Protein AF-A0A1V4QC39-F1 (afdb_monomer_lite)

Structure (mmCIF, N/CA/C/O backbone):
data_AF-A0A1V4QC39-F1
#
_entry.id   AF-A0A1V4QC39-F1
#
loop_
_atom_site.group_PDB
_atom_site.id
_atom_site.type_symbol
_atom_site.label_atom_id
_atom_site.label_alt_id
_atom_site.label_comp_id
_atom_site.label_asym_id
_atom_site.label_entity_id
_atom_site.label_seq_id
_atom_site.pdbx_PDB_ins_code
_atom_site.Cartn_x
_atom_site.Cartn_y
_atom_site.Cartn_z
_atom_site.occupancy
_atom_site.B_iso_or_equiv
_atom_site.auth_seq_id
_atom_site.auth_comp_id
_atom_site.auth_asym_id
_atom_site.auth_atom_id
_atom_site.pdbx_PDB_model_num
ATOM 1 N N . PRO A 1 1 ? -16.154 7.382 -2.660 1.00 91.81 1 PRO A N 1
ATOM 2 C CA . PRO A 1 1 ? -15.696 7.437 -1.243 1.00 91.81 1 PRO A CA 1
ATOM 3 C C . PRO A 1 1 ? -14.201 7.798 -1.194 1.00 91.81 1 PRO A C 1
ATOM 5 O O . PRO A 1 1 ? -13.552 7.636 -2.227 1.00 91.81 1 PRO A O 1
ATOM 8 N N . PRO A 1 2 ? -13.656 8.284 -0.061 1.00 94.06 2 PRO A N 1
ATOM 9 C CA . PRO A 1 2 ? -12.234 8.635 0.067 1.00 94.06 2 PRO A CA 1
ATOM 10 C C . PRO A 1 2 ? -11.293 7.509 -0.380 1.00 94.06 2 PRO A C 1
ATOM 12 O O . PRO A 1 2 ? -10.456 7.736 -1.245 1.00 94.06 2 PRO A O 1
ATOM 15 N N . ALA A 1 3 ? -11.548 6.280 0.080 1.00 96.94 3 ALA A N 1
ATOM 16 C CA . ALA A 1 3 ? -10.822 5.071 -0.314 1.00 96.94 3 ALA A CA 1
ATOM 17 C C . ALA A 1 3 ? -10.736 4.866 -1.840 1.00 96.94 3 ALA A C 1
ATOM 19 O O . ALA A 1 3 ? -9.672 4.592 -2.383 1.00 96.94 3 ALA A O 1
ATOM 20 N N . ALA A 1 4 ? -11.849 5.061 -2.558 1.00 97.81 4 ALA A N 1
ATOM 21 C CA . ALA A 1 4 ? -11.865 4.929 -4.016 1.00 97.81 4 ALA A CA 1
ATOM 22 C C . ALA A 1 4 ? -11.070 6.040 -4.715 1.00 97.81 4 ALA A C 1
ATOM 24 O O . ALA A 1 4 ? -10.387 5.773 -5.697 1.00 97.81 4 ALA A O 1
ATOM 25 N N . LYS A 1 5 ? -11.152 7.283 -4.219 1.00 97.75 5 LYS A N 1
ATOM 26 C CA . LYS A 1 5 ? -10.393 8.408 -4.786 1.00 97.75 5 LYS A CA 1
ATOM 27 C C . LYS A 1 5 ? -8.891 8.195 -4.610 1.00 97.75 5 LYS A C 1
ATOM 29 O O . LYS A 1 5 ? -8.158 8.376 -5.573 1.00 97.75 5 LYS A O 1
ATOM 34 N N . GLN A 1 6 ? -8.469 7.782 -3.415 1.00 97.50 6 GLN A N 1
ATOM 35 C CA . GLN A 1 6 ? -7.065 7.506 -3.122 1.00 97.50 6 GLN A CA 1
ATOM 36 C C . GLN A 1 6 ? -6.537 6.369 -4.001 1.00 97.50 6 GLN A C 1
ATOM 38 O O . GLN A 1 6 ? -5.558 6.560 -4.708 1.00 97.50 6 GLN A O 1
ATOM 43 N N . ALA A 1 7 ? -7.253 5.244 -4.069 1.00 98.31 7 ALA A N 1
ATOM 44 C CA . ALA A 1 7 ? -6.850 4.124 -4.914 1.00 98.31 7 ALA A CA 1
ATOM 45 C C . ALA A 1 7 ? -6.796 4.490 -6.414 1.00 98.31 7 ALA A C 1
ATOM 47 O O . ALA A 1 7 ? -5.916 4.024 -7.126 1.00 98.31 7 ALA A O 1
ATOM 48 N N . LEU A 1 8 ? -7.684 5.355 -6.920 1.00 98.56 8 LEU A N 1
ATOM 49 C CA . LEU A 1 8 ? -7.576 5.856 -8.300 1.00 98.56 8 LEU A CA 1
ATOM 50 C C . LEU A 1 8 ? -6.352 6.758 -8.508 1.00 98.56 8 LEU A C 1
ATOM 52 O O . LEU A 1 8 ? -5.741 6.695 -9.573 1.00 98.56 8 LEU A O 1
ATOM 56 N N . ALA A 1 9 ? -5.997 7.579 -7.517 1.00 98.31 9 ALA A N 1
ATOM 57 C CA . ALA A 1 9 ? -4.786 8.394 -7.567 1.00 98.31 9 ALA A CA 1
ATOM 58 C C . ALA A 1 9 ? -3.532 7.506 -7.590 1.00 98.31 9 ALA A C 1
ATOM 60 O O . ALA A 1 9 ? -2.725 7.627 -8.508 1.00 98.31 9 ALA A O 1
ATOM 61 N N . ASP A 1 10 ? -3.439 6.534 -6.675 1.00 97.94 10 ASP A N 1
ATOM 62 C CA . ASP A 1 10 ? -2.329 5.577 -6.630 1.00 97.94 10 ASP A CA 1
ATOM 63 C C . ASP A 1 10 ? -2.235 4.774 -7.948 1.00 97.94 10 ASP A C 1
ATOM 65 O O . ASP A 1 10 ? -1.148 4.548 -8.478 1.00 97.94 10 ASP A O 1
ATOM 69 N N . ALA A 1 11 ? -3.370 4.391 -8.548 1.00 98.56 11 ALA A N 1
ATOM 70 C CA . ALA A 1 11 ? -3.390 3.729 -9.853 1.00 98.56 11 ALA A CA 1
ATOM 71 C C . ALA A 1 11 ? -2.833 4.612 -10.983 1.00 98.56 11 ALA A C 1
ATOM 73 O O . ALA A 1 11 ? -2.088 4.123 -11.834 1.00 98.56 11 ALA A O 1
ATOM 74 N N . ALA A 1 12 ? -3.188 5.899 -11.006 1.00 98.69 12 ALA A N 1
ATOM 75 C CA . ALA A 1 12 ? -2.707 6.846 -12.010 1.00 98.69 12 ALA A CA 1
ATOM 76 C C . ALA A 1 12 ? -1.197 7.109 -11.874 1.00 98.69 12 ALA A C 1
ATOM 78 O O . ALA A 1 12 ? -0.490 7.181 -12.886 1.00 98.69 12 ALA A O 1
ATOM 79 N N . GLU A 1 13 ? -0.696 7.184 -10.638 1.00 97.88 13 GLU A N 1
ATOM 80 C CA . GLU A 1 13 ? 0.739 7.258 -10.348 1.00 97.88 13 GLU A CA 1
ATOM 81 C C . GLU A 1 13 ? 1.469 6.035 -10.915 1.00 97.88 13 GLU A C 1
ATOM 83 O O . GLU A 1 13 ? 2.419 6.185 -11.686 1.00 97.88 13 GLU A O 1
ATOM 88 N N . ARG A 1 14 ? 0.983 4.818 -10.623 1.00 97.94 14 ARG A N 1
ATOM 89 C CA . ARG A 1 14 ? 1.588 3.579 -11.143 1.00 97.94 14 ARG A CA 1
ATOM 90 C C . ARG A 1 14 ? 1.512 3.473 -12.661 1.00 97.94 14 ARG A C 1
ATOM 92 O O . ARG A 1 14 ? 2.473 3.029 -13.272 1.00 97.94 14 ARG A O 1
ATOM 99 N N . HIS A 1 15 ? 0.418 3.904 -13.287 1.00 98.38 15 HIS A N 1
ATOM 100 C CA . HIS A 1 15 ? 0.307 3.932 -14.747 1.00 98.38 15 HIS A CA 1
ATOM 101 C C . HIS A 1 15 ? 1.375 4.837 -15.378 1.00 98.38 15 HIS A C 1
ATOM 103 O O . HIS A 1 15 ? 2.057 4.433 -16.318 1.00 98.38 15 HIS A O 1
ATOM 109 N N . THR A 1 16 ? 1.542 6.045 -14.836 1.00 98.50 16 THR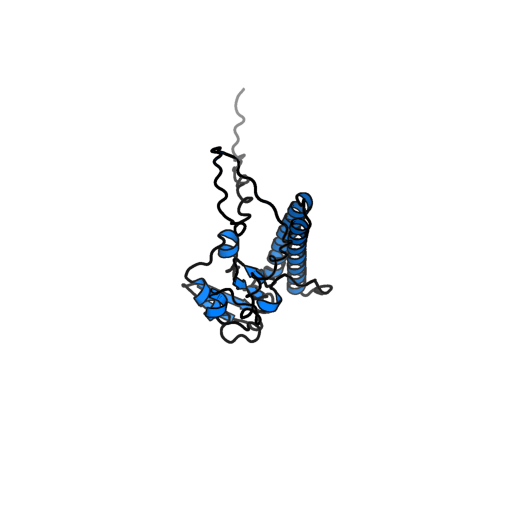 A N 1
ATOM 110 C CA . THR A 1 16 ? 2.530 7.014 -15.330 1.00 98.50 16 THR A CA 1
ATOM 111 C C . THR A 1 16 ? 3.953 6.495 -15.133 1.00 98.50 16 THR A C 1
ATOM 113 O O . THR A 1 16 ? 4.756 6.543 -16.063 1.00 98.50 16 THR A O 1
ATOM 116 N N . ALA A 1 17 ? 4.245 5.933 -13.956 1.00 97.88 17 ALA A N 1
ATOM 117 C CA . ALA A 1 17 ? 5.542 5.344 -13.643 1.00 97.88 17 ALA A CA 1
ATOM 118 C C . ALA A 1 17 ? 5.853 4.108 -14.503 1.00 97.88 17 ALA A C 1
ATOM 120 O O . ALA A 1 17 ? 6.957 3.978 -15.017 1.00 97.88 17 ALA A O 1
ATOM 121 N N . ALA A 1 18 ? 4.889 3.207 -14.703 1.00 98.25 18 ALA A N 1
ATOM 122 C CA . ALA A 1 18 ? 5.083 2.035 -15.551 1.00 98.25 18 ALA A CA 1
ATOM 123 C C . ALA A 1 18 ? 5.344 2.435 -17.008 1.00 98.25 18 ALA A C 1
ATOM 125 O O . ALA A 1 18 ? 6.212 1.845 -17.647 1.00 98.25 18 ALA A O 1
ATOM 126 N N . GLY A 1 19 ? 4.627 3.450 -17.510 1.00 98.19 19 GLY A N 1
ATOM 127 C CA . GLY A 1 19 ? 4.839 4.026 -18.838 1.00 98.19 19 GLY A CA 1
ATOM 128 C C . GLY A 1 19 ? 6.254 4.579 -19.010 1.00 98.19 19 GLY A C 1
ATOM 129 O O . GLY A 1 19 ? 6.971 4.173 -19.919 1.00 98.19 19 GLY A O 1
ATOM 130 N N . SER A 1 20 ? 6.707 5.430 -18.087 1.00 98.25 20 SER A N 1
ATOM 131 C CA . SER A 1 20 ? 8.066 5.979 -18.162 1.00 98.25 20 SER A CA 1
ATOM 132 C C . SER A 1 20 ? 9.150 4.902 -18.026 1.00 98.25 20 SER A C 1
ATOM 134 O O . SER A 1 20 ? 10.153 4.951 -18.737 1.00 98.25 20 SER A O 1
ATOM 136 N N . GLN A 1 21 ? 8.946 3.904 -17.161 1.00 98.25 21 GLN A N 1
ATOM 137 C CA . GLN A 1 21 ? 9.877 2.790 -16.974 1.00 98.25 21 GLN A CA 1
ATOM 138 C C . GLN A 1 21 ? 9.987 1.903 -18.217 1.00 98.25 21 GLN A C 1
ATOM 140 O O . GLN A 1 21 ? 11.097 1.501 -18.564 1.00 98.25 21 GLN A O 1
ATOM 145 N N . ILE A 1 22 ? 8.871 1.579 -18.884 1.00 98.06 22 ILE A N 1
ATOM 146 C CA . ILE A 1 22 ? 8.915 0.746 -20.093 1.00 98.06 22 ILE A CA 1
ATOM 147 C C . ILE A 1 22 ? 9.525 1.502 -21.275 1.00 98.06 22 ILE A C 1
ATOM 149 O O . ILE A 1 22 ? 10.309 0.909 -22.011 1.00 98.06 22 ILE A O 1
ATOM 153 N N . ASP A 1 23 ? 9.250 2.803 -21.409 1.00 98.25 23 ASP A N 1
ATOM 154 C CA . ASP A 1 23 ? 9.819 3.642 -22.472 1.00 98.25 23 ASP A CA 1
ATOM 155 C C . ASP A 1 23 ? 11.351 3.750 -22.371 1.00 98.25 23 ASP A C 1
ATOM 157 O O . ASP A 1 23 ? 12.045 3.851 -23.383 1.00 98.25 23 ASP A O 1
ATOM 161 N N . GLN A 1 24 ? 11.891 3.702 -21.150 1.00 97.94 24 GLN A N 1
ATOM 162 C CA . GLN A 1 24 ? 13.331 3.761 -20.874 1.00 97.94 24 GLN A CA 1
ATOM 163 C C . GLN A 1 24 ? 13.991 2.375 -20.768 1.00 97.94 24 GLN A C 1
ATOM 165 O O . GLN A 1 24 ? 15.213 2.280 -20.621 1.00 97.94 24 GLN A O 1
ATOM 170 N N . ALA A 1 25 ? 13.217 1.287 -20.813 1.00 98.12 25 ALA A N 1
ATOM 171 C CA . ALA A 1 25 ? 13.747 -0.055 -20.618 1.00 98.12 25 ALA A CA 1
ATOM 172 C C . ALA A 1 25 ? 14.628 -0.485 -21.801 1.00 98.12 25 ALA A C 1
ATOM 174 O O . ALA A 1 25 ? 14.181 -0.599 -22.939 1.00 98.12 25 ALA A O 1
ATOM 175 N N . THR A 1 26 ? 15.885 -0.816 -21.510 1.00 98.12 26 THR A N 1
ATOM 176 C CA . THR A 1 26 ? 16.870 -1.325 -22.483 1.00 98.12 26 THR A CA 1
ATOM 177 C C . THR A 1 26 ? 17.232 -2.790 -22.242 1.00 98.12 26 THR A C 1
ATOM 179 O O . THR A 1 26 ? 18.013 -3.380 -22.986 1.00 98.12 26 THR A O 1
ATOM 182 N N . SER A 1 27 ? 16.643 -3.409 -21.216 1.00 98.25 27 SER A N 1
ATOM 183 C CA . SER A 1 27 ? 16.882 -4.803 -20.851 1.00 98.25 27 SER A CA 1
ATOM 184 C C . SER A 1 27 ? 15.590 -5.524 -20.447 1.00 98.25 27 SER A C 1
ATOM 186 O O . SER A 1 27 ? 14.649 -4.895 -19.947 1.00 98.25 27 SER A O 1
ATOM 188 N N . PRO A 1 28 ? 15.542 -6.866 -20.564 1.00 97.88 28 PRO A N 1
ATOM 189 C CA . PRO A 1 28 ? 14.417 -7.650 -20.062 1.00 97.88 28 PRO A CA 1
ATOM 190 C C . PRO A 1 28 ? 14.162 -7.462 -18.562 1.00 97.88 28 PRO A C 1
ATOM 192 O O . PRO A 1 28 ? 13.017 -7.537 -18.127 1.00 97.88 28 PRO A O 1
ATOM 195 N N . ALA A 1 29 ? 15.204 -7.217 -17.761 1.00 95.50 29 ALA A N 1
ATOM 196 C CA . ALA A 1 29 ? 15.058 -6.957 -16.330 1.00 95.50 29 ALA A CA 1
ATOM 197 C C . ALA A 1 29 ? 14.293 -5.648 -16.069 1.00 95.50 29 ALA A C 1
ATOM 199 O O . ALA A 1 29 ? 13.315 -5.657 -15.327 1.00 95.50 29 ALA A O 1
ATOM 200 N N . GLN A 1 30 ? 14.656 -4.557 -16.749 1.00 96.56 30 GLN A N 1
ATOM 201 C CA . GLN A 1 30 ? 13.944 -3.276 -16.644 1.00 96.56 30 GLN A CA 1
ATOM 202 C C . GLN A 1 30 ? 12.492 -3.381 -17.131 1.00 96.56 30 GLN A C 1
ATOM 204 O O . GLN A 1 30 ? 11.584 -2.878 -16.474 1.00 96.56 30 GLN A O 1
ATOM 209 N N . ALA A 1 31 ? 12.240 -4.112 -18.222 1.00 97.75 31 ALA A N 1
ATOM 210 C CA . ALA A 1 31 ? 10.877 -4.348 -18.700 1.00 97.75 31 ALA A CA 1
ATOM 211 C C . ALA A 1 31 ? 10.028 -5.156 -17.696 1.00 97.75 31 ALA A C 1
ATOM 213 O O . ALA A 1 31 ? 8.831 -4.906 -17.546 1.00 97.75 31 ALA A O 1
ATOM 214 N N . ARG A 1 32 ? 10.632 -6.111 -16.972 1.00 95.69 32 ARG A N 1
ATOM 215 C CA . ARG A 1 32 ? 9.950 -6.838 -15.886 1.00 95.69 32 ARG A CA 1
ATOM 216 C C . ARG A 1 32 ? 9.597 -5.921 -14.716 1.00 95.69 32 ARG A C 1
ATOM 218 O O . ARG A 1 32 ? 8.499 -6.058 -14.189 1.00 95.69 32 ARG A O 1
ATOM 225 N N . LEU A 1 33 ? 10.469 -4.979 -14.353 1.00 94.56 33 LEU A N 1
ATOM 226 C CA . LEU A 1 33 ? 10.170 -3.978 -13.321 1.00 94.56 33 LEU A CA 1
ATOM 227 C C . LEU A 1 33 ? 8.996 -3.084 -13.738 1.00 94.56 33 LEU A C 1
ATOM 229 O O . LEU A 1 33 ? 8.041 -2.946 -12.980 1.00 94.56 33 LEU A O 1
ATOM 233 N N . ALA A 1 34 ? 8.996 -2.582 -14.977 1.00 97.31 34 ALA A N 1
ATOM 234 C CA . ALA A 1 34 ? 7.872 -1.811 -15.513 1.00 97.31 34 ALA A CA 1
ATOM 235 C C . ALA A 1 34 ? 6.553 -2.605 -15.483 1.00 97.31 34 ALA A C 1
ATOM 237 O O . ALA A 1 34 ? 5.496 -2.078 -15.129 1.00 97.31 34 ALA A O 1
ATOM 238 N N . LYS A 1 35 ? 6.614 -3.907 -15.796 1.00 97.25 35 LYS A N 1
ATOM 239 C CA . LYS A 1 35 ? 5.467 -4.816 -15.683 1.00 97.25 35 LYS A CA 1
ATOM 240 C C . LYS A 1 35 ? 4.972 -4.953 -14.238 1.00 97.25 35 LYS A C 1
ATOM 242 O O . LYS A 1 35 ? 3.759 -4.921 -14.046 1.00 97.25 35 LYS A O 1
ATOM 247 N N . GLN A 1 36 ? 5.857 -5.110 -13.250 1.00 95.88 36 GLN A N 1
ATOM 248 C CA . GLN A 1 36 ? 5.462 -5.155 -11.832 1.00 95.88 36 GLN A CA 1
ATOM 249 C C . GLN A 1 36 ? 4.724 -3.863 -11.442 1.00 95.88 36 GLN A C 1
ATOM 251 O O . GLN A 1 36 ? 3.606 -3.935 -10.936 1.00 95.88 36 GLN A O 1
ATOM 256 N N . THR A 1 37 ? 5.259 -2.695 -11.816 1.00 96.88 37 THR A N 1
ATOM 257 C CA . THR A 1 37 ? 4.610 -1.393 -11.581 1.00 96.88 37 THR A CA 1
ATOM 258 C C . THR A 1 37 ? 3.219 -1.308 -12.216 1.00 96.88 37 THR A C 1
ATOM 260 O O . THR A 1 37 ? 2.262 -0.843 -11.593 1.00 96.88 37 THR A O 1
ATOM 263 N N . ALA A 1 38 ? 3.063 -1.799 -13.449 1.00 98.12 38 ALA A N 1
ATOM 264 C CA . ALA A 1 38 ? 1.765 -1.830 -14.119 1.00 98.12 38 ALA A CA 1
ATOM 265 C C . ALA A 1 38 ? 0.760 -2.739 -13.388 1.00 98.12 38 ALA A C 1
ATOM 267 O O . ALA A 1 38 ? -0.403 -2.366 -13.221 1.00 98.12 38 ALA A O 1
ATOM 268 N N . ILE A 1 39 ? 1.203 -3.915 -12.927 1.00 97.75 39 ILE A N 1
ATOM 269 C CA . ILE A 1 39 ? 0.375 -4.851 -12.155 1.00 97.75 39 ILE A CA 1
ATOM 270 C C . ILE A 1 39 ? -0.080 -4.206 -10.841 1.00 97.75 39 ILE A C 1
ATOM 272 O O . ILE A 1 39 ? 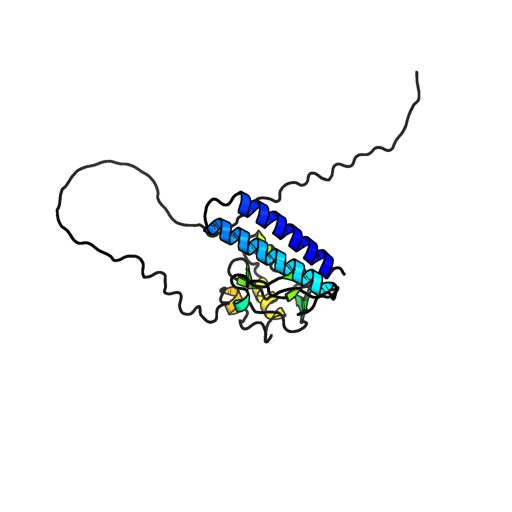-1.262 -4.292 -10.511 1.00 97.75 39 ILE A O 1
ATOM 276 N N . GLU A 1 40 ? 0.795 -3.497 -10.123 1.00 97.25 40 GLU A N 1
ATOM 277 C CA . GLU A 1 40 ? 0.404 -2.740 -8.925 1.00 97.25 40 GLU A CA 1
ATOM 278 C C . GLU A 1 40 ? -0.696 -1.719 -9.244 1.00 97.25 40 GLU A C 1
ATOM 280 O O . GLU A 1 40 ? -1.691 -1.637 -8.523 1.00 97.25 40 GLU A O 1
ATOM 285 N N . GLY A 1 41 ? -0.573 -0.996 -10.363 1.00 98.19 41 GLY A N 1
ATOM 286 C CA . GLY A 1 41 ? -1.619 -0.100 -10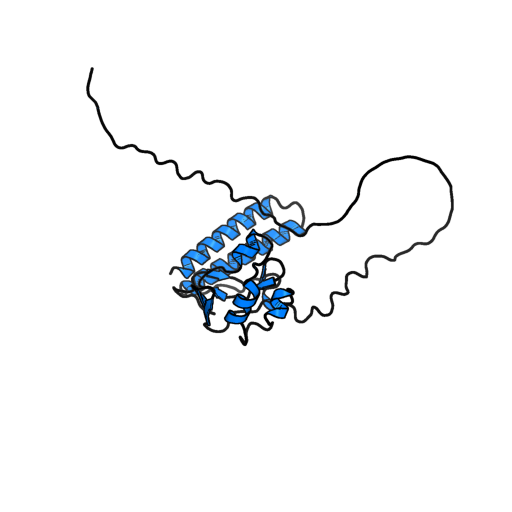.862 1.00 98.19 41 GLY A CA 1
ATOM 287 C C . GLY A 1 41 ? -2.969 -0.802 -11.043 1.00 98.19 41 GLY A C 1
ATOM 288 O O . GLY A 1 41 ? -4.004 -0.280 -10.623 1.00 98.19 41 GLY A O 1
ATOM 289 N N . LEU A 1 42 ? -2.974 -2.023 -11.588 1.00 98.44 42 LEU A N 1
ATOM 290 C CA . LEU A 1 42 ? -4.193 -2.831 -11.715 1.00 98.44 42 LEU A CA 1
ATOM 291 C C . LEU A 1 42 ? -4.786 -3.204 -10.350 1.00 98.44 42 LEU A C 1
ATOM 293 O O . LEU A 1 42 ? -6.010 -3.182 -10.195 1.00 98.44 42 LEU A O 1
ATOM 297 N N . TYR A 1 43 ? -3.956 -3.512 -9.350 1.00 98.31 43 TYR A N 1
ATOM 298 C CA . TYR A 1 43 ? -4.439 -3.764 -7.990 1.00 98.31 43 TYR A CA 1
ATOM 299 C C . TYR A 1 43 ? -5.102 -2.527 -7.377 1.00 98.31 43 TYR A C 1
ATOM 301 O O . TYR A 1 43 ? -6.143 -2.661 -6.733 1.00 98.31 43 TYR A O 1
ATOM 309 N N . TYR A 1 44 ? -4.569 -1.329 -7.617 1.00 98.50 44 TYR A N 1
ATOM 310 C CA . TYR A 1 44 ? -5.199 -0.088 -7.167 1.00 98.50 44 TYR A CA 1
ATOM 311 C C . TYR A 1 44 ? -6.529 0.190 -7.886 1.00 98.50 44 TYR A C 1
ATOM 313 O O . TYR A 1 44 ? -7.513 0.555 -7.239 1.00 98.50 44 TYR A O 1
ATOM 321 N N . ILE A 1 45 ? -6.634 -0.087 -9.193 1.00 98.56 45 ILE A N 1
ATOM 322 C CA . ILE A 1 45 ? -7.924 -0.034 -9.907 1.00 98.56 45 ILE A CA 1
ATOM 323 C C . ILE A 1 45 ? -8.929 -1.025 -9.310 1.00 98.56 45 ILE A C 1
ATOM 325 O O . ILE A 1 45 ? -10.084 -0.662 -9.067 1.00 98.56 45 ILE A O 1
ATOM 329 N N . ARG A 1 46 ? -8.506 -2.265 -9.033 1.00 98.31 46 ARG A N 1
ATOM 330 C CA . ARG A 1 46 ? -9.344 -3.272 -8.363 1.00 98.31 46 ARG A CA 1
ATOM 331 C C . ARG A 1 46 ? -9.832 -2.759 -7.008 1.00 98.31 46 ARG A C 1
ATOM 333 O O . ARG A 1 46 ? -11.025 -2.831 -6.727 1.00 98.31 46 ARG A O 1
ATOM 340 N N . ALA A 1 47 ? -8.933 -2.205 -6.196 1.00 98.38 47 ALA A N 1
ATOM 341 C CA . ALA A 1 47 ? -9.248 -1.648 -4.885 1.00 98.38 47 ALA A CA 1
ATOM 342 C C . ALA A 1 47 ? -10.250 -0.488 -4.975 1.00 98.38 47 ALA A C 1
ATOM 344 O O . ALA A 1 47 ? -11.219 -0.449 -4.214 1.00 98.38 47 ALA A O 1
ATOM 345 N N . ALA A 1 48 ? -10.089 0.409 -5.952 1.00 98.50 48 ALA A N 1
ATOM 346 C CA . ALA A 1 48 ? -11.037 1.487 -6.209 1.00 98.50 48 ALA A CA 1
ATOM 347 C C . ALA A 1 48 ? -12.433 0.957 -6.566 1.00 98.50 48 ALA A C 1
ATOM 349 O O . ALA A 1 48 ? -13.430 1.443 -6.031 1.00 98.50 48 ALA A O 1
ATOM 350 N N . ARG A 1 49 ? -12.515 -0.060 -7.435 1.00 98.50 49 ARG A N 1
ATOM 351 C CA . ARG A 1 49 ? -13.782 -0.709 -7.819 1.00 98.50 49 ARG A CA 1
ATOM 352 C C . ARG A 1 49 ? -14.461 -1.355 -6.615 1.00 98.50 49 ARG A C 1
ATOM 354 O O . ARG A 1 49 ? -15.635 -1.075 -6.375 1.00 98.50 49 ARG A O 1
ATOM 361 N N . THR A 1 50 ? -13.713 -2.105 -5.805 1.00 97.81 50 THR A N 1
ATOM 362 C CA . THR A 1 50 ? -14.203 -2.670 -4.538 1.00 97.81 50 THR A CA 1
ATOM 363 C C . THR A 1 50 ? -14.733 -1.577 -3.607 1.00 97.81 50 THR A C 1
ATOM 365 O O . THR A 1 50 ? -15.835 -1.698 -3.078 1.00 97.81 50 THR A O 1
ATOM 368 N N . ALA A 1 51 ? -14.009 -0.465 -3.453 1.00 98.00 51 ALA A N 1
ATOM 369 C CA . ALA A 1 51 ? -14.441 0.665 -2.628 1.00 98.00 51 ALA A CA 1
ATOM 370 C C . ALA A 1 51 ? -15.689 1.386 -3.166 1.00 98.00 51 ALA A C 1
ATOM 372 O O . ALA A 1 51 ? -16.383 2.053 -2.401 1.00 98.00 51 ALA A O 1
ATOM 373 N N . MET A 1 52 ? -15.992 1.265 -4.458 1.00 97.88 52 MET A N 1
ATOM 374 C CA . MET A 1 52 ? -17.224 1.770 -5.074 1.00 97.88 52 MET A CA 1
ATOM 375 C C . MET A 1 52 ? -18.374 0.750 -5.055 1.00 97.88 52 MET A C 1
ATOM 377 O O . MET A 1 52 ? -19.449 1.058 -5.564 1.00 97.88 52 MET A O 1
ATOM 381 N N . GLY A 1 53 ? -18.174 -0.447 -4.491 1.00 97.06 53 GLY A N 1
ATOM 382 C CA . GLY A 1 53 ? -19.166 -1.527 -4.533 1.00 97.06 53 GLY A CA 1
ATOM 383 C C . GLY A 1 53 ? -19.389 -2.086 -5.942 1.00 97.06 53 GLY A C 1
ATOM 384 O O . GLY A 1 53 ? -20.458 -2.612 -6.238 1.00 97.06 53 GLY A O 1
ATOM 385 N N . MET A 1 54 ? -18.405 -1.934 -6.827 1.00 98.19 54 MET A N 1
ATOM 386 C CA . MET A 1 54 ? -18.440 -2.446 -8.194 1.00 98.19 54 MET A CA 1
ATOM 387 C C . MET A 1 54 ? -17.790 -3.829 -8.266 1.00 98.19 54 MET A C 1
ATOM 389 O O . MET A 1 54 ? -16.979 -4.185 -7.412 1.00 98.19 54 MET A O 1
ATOM 393 N N . ASP A 1 55 ? -18.085 -4.579 -9.332 1.00 97.94 55 ASP A N 1
ATOM 394 C CA . ASP A 1 55 ? -17.336 -5.794 -9.674 1.00 97.94 55 ASP A CA 1
ATOM 395 C C . ASP A 1 55 ? -15.825 -5.481 -9.719 1.00 97.94 55 ASP A C 1
ATOM 397 O O . ASP A 1 55 ? -15.438 -4.622 -10.517 1.00 97.94 55 ASP A O 1
ATOM 401 N N . PRO A 1 56 ? -14.962 -6.134 -8.917 1.00 96.81 56 PRO A N 1
ATOM 402 C CA . PRO A 1 56 ? -13.518 -5.888 -8.907 1.00 96.81 56 PRO A CA 1
ATOM 403 C C . PRO A 1 56 ? -12.824 -6.167 -10.248 1.00 96.81 56 PRO A C 1
ATOM 405 O O . PRO A 1 56 ? -11.740 -5.638 -10.489 1.00 96.81 56 PRO A O 1
ATOM 408 N N . GLY A 1 57 ? -13.447 -6.960 -11.124 1.00 96.88 57 GLY A N 1
ATOM 409 C CA . GLY A 1 57 ? -12.882 -7.379 -12.401 1.00 96.88 57 GLY A CA 1
ATOM 410 C C . GLY A 1 57 ? -12.091 -8.694 -12.315 1.00 96.88 57 GLY A C 1
ATOM 411 O O . GLY A 1 57 ? -12.081 -9.366 -11.275 1.00 96.88 57 GLY A O 1
ATOM 412 N N . PRO A 1 58 ? -11.427 -9.090 -13.418 1.00 97.06 58 PRO A N 1
ATOM 413 C CA . PRO A 1 58 ? -10.768 -10.390 -13.532 1.00 97.06 58 PRO A CA 1
ATOM 414 C C . PRO A 1 58 ? -9.617 -10.545 -12.535 1.00 97.06 58 PRO A C 1
ATOM 416 O O . PRO A 1 58 ? -9.133 -9.569 -11.961 1.00 97.06 58 PRO A O 1
ATOM 419 N N . ALA A 1 59 ? -9.165 -11.781 -12.317 1.00 94.81 59 ALA A N 1
ATOM 420 C CA . ALA A 1 59 ? -7.970 -12.040 -11.519 1.00 94.81 59 ALA A CA 1
ATOM 421 C C . ALA A 1 59 ? -6.756 -11.300 -12.107 1.00 94.81 59 ALA A C 1
ATOM 423 O O . ALA A 1 59 ? -6.583 -11.239 -13.325 1.00 94.81 59 ALA A O 1
ATOM 424 N N . ILE A 1 60 ? -5.940 -10.727 -11.225 1.00 96.25 60 ILE A N 1
ATOM 425 C CA . ILE A 1 60 ? -4.715 -1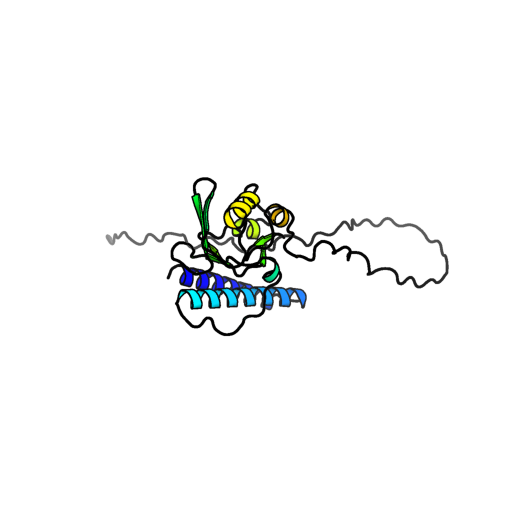0.009 -11.583 1.00 96.25 60 ILE A CA 1
ATOM 426 C C . ILE A 1 60 ? -3.539 -10.943 -11.268 1.00 96.25 60 ILE A C 1
ATOM 428 O O . ILE A 1 60 ? -3.618 -11.664 -10.270 1.00 96.25 60 ILE A O 1
ATOM 432 N N . PRO A 1 61 ? -2.482 -10.977 -12.100 1.00 94.88 61 PRO A N 1
ATOM 433 C CA . PRO A 1 61 ? -1.257 -11.690 -11.759 1.00 94.88 61 PRO A CA 1
ATOM 434 C C . PRO A 1 61 ? -0.701 -11.235 -10.409 1.00 94.88 61 PRO A C 1
ATOM 436 O O . PRO A 1 61 ? -0.758 -10.052 -10.089 1.00 94.88 61 PRO A O 1
ATOM 439 N N . GLU A 1 62 ? -0.147 -12.168 -9.645 1.00 90.12 62 GLU A N 1
ATOM 440 C CA . GLU A 1 62 ? 0.427 -11.871 -8.333 1.00 90.12 62 GLU A CA 1
ATOM 441 C C . GLU A 1 62 ? 1.676 -10.992 -8.439 1.00 90.12 62 GLU A C 1
ATOM 443 O O . GLU A 1 62 ? 2.435 -11.081 -9.410 1.00 90.12 62 GLU A O 1
ATOM 448 N N . LEU A 1 63 ? 1.878 -10.161 -7.416 1.00 89.94 63 LEU A N 1
ATOM 449 C CA . LEU A 1 63 ? 3.089 -9.360 -7.243 1.00 89.94 63 LEU A CA 1
ATOM 450 C C . LEU A 1 63 ? 4.165 -10.148 -6.490 1.00 89.94 63 LEU A C 1
ATOM 452 O O . LEU A 1 63 ? 3.870 -11.031 -5.677 1.00 89.94 63 LEU A O 1
ATOM 456 N N . ASP A 1 64 ? 5.421 -9.772 -6.710 1.00 84.94 64 ASP A N 1
ATOM 457 C CA . ASP A 1 64 ? 6.557 -10.392 -6.030 1.00 84.94 64 ASP A CA 1
ATOM 458 C C . ASP A 1 64 ? 6.462 -10.188 -4.506 1.00 84.94 64 ASP A C 1
ATOM 460 O O . ASP A 1 64 ? 6.289 -9.077 -3.999 1.00 84.94 64 ASP A O 1
ATOM 464 N N . GLY A 1 65 ? 6.551 -11.286 -3.750 1.00 85.69 65 GLY A N 1
ATOM 465 C CA . GLY A 1 65 ? 6.454 -11.271 -2.285 1.00 85.69 65 GLY A CA 1
ATOM 466 C C . GLY A 1 65 ? 5.057 -10.974 -1.723 1.00 85.69 65 GLY A C 1
ATOM 467 O O . GLY A 1 65 ? 4.906 -10.860 -0.510 1.00 85.69 65 GLY A O 1
ATOM 468 N N . GLN A 1 66 ? 4.020 -10.857 -2.559 1.00 90.12 66 GLN A N 1
ATOM 469 C CA . GLN A 1 66 ? 2.657 -10.580 -2.091 1.00 90.12 66 GLN A CA 1
ATOM 470 C C . GLN A 1 66 ? 2.106 -11.709 -1.216 1.00 90.12 66 GLN A C 1
ATOM 472 O O . GLN A 1 66 ? 1.568 -11.457 -0.142 1.00 90.12 66 GLN A O 1
ATOM 477 N N . LYS A 1 67 ? 2.266 -12.962 -1.660 1.00 88.50 67 LYS A N 1
ATOM 478 C CA . LYS A 1 67 ? 1.815 -14.151 -0.919 1.00 88.50 67 LYS A CA 1
ATOM 479 C C . LYS A 1 67 ? 2.470 -14.262 0.452 1.00 88.50 67 LYS A C 1
ATOM 481 O O . LYS A 1 67 ? 1.790 -14.518 1.440 1.00 88.50 67 LYS A O 1
ATOM 486 N N . SER A 1 68 ? 3.785 -14.078 0.487 1.00 88.81 68 SER A N 1
ATOM 487 C CA . SER A 1 68 ? 4.597 -14.216 1.692 1.00 88.81 68 SER A CA 1
ATOM 488 C C . SER A 1 68 ? 4.325 -13.084 2.691 1.00 88.81 68 SER A C 1
ATOM 490 O O . SER A 1 68 ? 4.311 -13.309 3.896 1.00 88.81 68 SER A O 1
ATOM 492 N N . ALA A 1 69 ? 3.993 -11.885 2.200 1.00 93.75 69 ALA A N 1
ATOM 493 C CA . ALA A 1 69 ? 3.592 -10.764 3.043 1.00 93.75 69 ALA A CA 1
ATOM 494 C C . ALA A 1 69 ? 2.208 -10.923 3.695 1.00 93.75 69 ALA A C 1
ATOM 496 O O . ALA A 1 69 ? 1.890 -10.210 4.646 1.00 93.75 69 ALA A O 1
ATOM 497 N N . GLY A 1 70 ? 1.387 -11.861 3.222 1.00 95.12 70 GLY A N 1
ATOM 498 C CA . GLY A 1 70 ? 0.070 -12.106 3.791 1.00 95.12 70 GLY A CA 1
ATOM 499 C C . GLY A 1 70 ? -0.907 -10.946 3.578 1.00 95.12 70 GLY A C 1
ATOM 500 O O . GLY A 1 70 ? -0.719 -10.071 2.728 1.00 95.12 70 GLY A O 1
ATOM 501 N N . GLN A 1 71 ? -1.994 -10.954 4.344 1.00 96.94 71 GLN A N 1
ATOM 502 C CA . GLN A 1 71 ? -3.068 -9.974 4.216 1.00 96.94 71 GLN A CA 1
ATOM 503 C C . GLN A 1 71 ? -3.758 -9.688 5.546 1.00 96.94 71 GLN A C 1
ATOM 505 O O . GLN A 1 71 ? -3.851 -10.545 6.424 1.00 96.94 71 GLN A O 1
ATOM 510 N N . VAL A 1 72 ? -4.320 -8.491 5.658 1.00 98.00 72 VAL A N 1
ATOM 511 C CA . VAL A 1 72 ? -5.192 -8.106 6.761 1.00 98.00 72 VAL A CA 1
ATOM 512 C C . VAL A 1 72 ? -6.494 -8.895 6.670 1.00 98.00 72 VAL A C 1
ATOM 514 O O . VAL A 1 72 ? -7.189 -8.836 5.658 1.00 98.00 72 VAL A O 1
ATOM 517 N N . THR A 1 73 ? -6.834 -9.632 7.728 1.00 97.81 73 THR A N 1
ATOM 518 C CA . THR A 1 73 ? -8.045 -10.475 7.781 1.00 97.81 73 THR A CA 1
ATOM 519 C C . THR A 1 73 ? -9.136 -9.931 8.694 1.00 97.81 73 THR A C 1
ATOM 521 O O . THR A 1 73 ? -10.273 -10.388 8.621 1.00 97.81 73 THR A O 1
ATOM 524 N N . GLU A 1 74 ? -8.815 -8.962 9.545 1.00 97.31 74 GLU A N 1
ATOM 525 C CA . GLU A 1 74 ? -9.735 -8.388 10.525 1.00 97.31 74 GLU A CA 1
ATOM 526 C C . GLU A 1 74 ? -9.431 -6.909 10.764 1.00 97.31 74 GLU A C 1
ATOM 528 O O . GLU A 1 74 ? -8.325 -6.437 10.492 1.00 97.31 74 GLU A O 1
ATOM 533 N N . ASN A 1 75 ? -10.426 -6.173 11.260 1.00 97.94 75 ASN A N 1
ATOM 534 C CA . ASN A 1 75 ? -10.237 -4.776 11.627 1.00 97.94 75 ASN A CA 1
ATOM 535 C C . ASN A 1 75 ? -9.325 -4.688 12.852 1.00 97.94 75 ASN A C 1
ATOM 537 O O . ASN A 1 75 ? -9.576 -5.339 13.866 1.00 97.94 75 ASN A O 1
ATOM 541 N N . ARG A 1 76 ? -8.316 -3.826 12.778 1.00 97.25 76 ARG A N 1
ATOM 542 C CA . ARG A 1 76 ? -7.436 -3.489 13.893 1.00 97.25 76 ARG A CA 1
ATOM 543 C C . ARG A 1 76 ? -7.422 -1.982 14.081 1.00 97.25 76 ARG A C 1
ATOM 545 O O . ARG A 1 76 ? -7.341 -1.238 13.107 1.00 97.25 76 ARG A O 1
ATOM 552 N N . GLU A 1 77 ? -7.444 -1.559 15.333 1.00 97.69 77 GLU A N 1
ATOM 553 C CA . GLU A 1 77 ? -7.216 -0.185 15.757 1.00 97.69 77 GLU A CA 1
ATOM 554 C C . GLU A 1 77 ? -6.267 -0.216 16.949 1.00 97.69 77 GLU A C 1
ATOM 556 O O . GLU A 1 77 ? -6.464 -1.003 17.876 1.00 97.69 77 GLU A O 1
ATOM 561 N N . ILE A 1 78 ? -5.217 0.595 16.894 1.00 97.12 78 ILE A N 1
ATOM 562 C CA . ILE A 1 78 ? -4.230 0.722 17.961 1.00 97.12 78 ILE A CA 1
ATOM 563 C C . ILE A 1 78 ? -3.895 2.191 18.197 1.00 97.12 78 ILE A C 1
ATOM 565 O O . ILE A 1 78 ? -3.947 3.002 17.271 1.00 97.12 78 ILE A O 1
ATOM 569 N N . ASP A 1 79 ? -3.446 2.498 19.408 1.00 96.50 79 ASP A N 1
ATOM 570 C CA . ASP A 1 79 ? -2.759 3.748 19.707 1.00 96.50 79 ASP A CA 1
ATOM 571 C C . ASP A 1 79 ? -1.249 3.511 19.666 1.00 96.50 79 ASP A C 1
ATOM 573 O O . ASP A 1 79 ? -0.709 2.678 20.398 1.00 96.50 79 ASP A O 1
ATOM 577 N N . PHE A 1 80 ? -0.556 4.243 18.801 1.00 94.56 80 PHE A N 1
ATOM 578 C CA . PHE A 1 80 ? 0.883 4.130 18.604 1.00 94.56 80 PHE A CA 1
ATOM 579 C C . PHE A 1 80 ? 1.489 5.527 18.585 1.00 94.56 80 PHE A C 1
ATOM 581 O O . PHE A 1 80 ? 1.075 6.344 17.778 1.00 94.56 80 PHE A O 1
ATOM 588 N N . GLU A 1 81 ? 2.432 5.837 19.478 1.00 92.50 81 GLU A N 1
ATOM 589 C CA . GLU A 1 81 ? 3.111 7.150 19.513 1.00 92.50 81 GLU A CA 1
ATOM 590 C C . GLU A 1 81 ? 2.152 8.368 19.529 1.00 92.50 81 GLU A C 1
ATOM 592 O O . GLU A 1 81 ? 2.416 9.404 18.924 1.00 92.50 81 GLU A O 1
ATOM 597 N N . GLY A 1 82 ? 1.015 8.254 20.229 1.00 92.88 82 GLY A N 1
ATOM 598 C CA . GLY A 1 82 ? 0.041 9.346 20.389 1.00 92.88 82 GLY A CA 1
ATOM 599 C C . GLY A 1 82 ? -0.915 9.549 19.208 1.00 92.88 82 GLY A C 1
ATOM 600 O O . GLY A 1 82 ? -1.590 10.575 19.140 1.00 92.88 82 GLY A O 1
ATOM 601 N N . ARG A 1 83 ? -0.983 8.588 18.285 1.00 94.38 83 ARG A N 1
ATOM 602 C CA . ARG A 1 83 ? -1.843 8.609 17.096 1.00 94.38 83 ARG A CA 1
ATOM 603 C C . ARG A 1 83 ? -2.532 7.256 16.909 1.00 94.38 83 ARG A C 1
ATOM 605 O O . ARG A 1 83 ? -1.958 6.212 17.212 1.00 94.38 83 ARG A O 1
ATOM 612 N N . THR A 1 84 ? -3.754 7.283 16.388 1.00 96.88 84 THR A N 1
ATOM 613 C CA . THR A 1 84 ? -4.544 6.074 16.131 1.00 96.88 84 THR A CA 1
ATOM 614 C C . THR A 1 84 ? -4.201 5.504 14.755 1.00 96.88 84 THR A C 1
ATOM 616 O O . THR A 1 84 ? -4.355 6.182 13.735 1.00 96.88 84 THR A O 1
ATOM 619 N N . VAL A 1 85 ? -3.742 4.253 14.715 1.00 97.81 85 VAL A N 1
ATOM 620 C CA . VAL A 1 85 ? -3.424 3.528 13.477 1.00 97.81 85 VAL A CA 1
ATOM 621 C C . VAL A 1 85 ? -4.410 2.392 13.292 1.00 97.81 85 VAL A C 1
ATOM 623 O O . VAL A 1 85 ? -4.673 1.630 14.221 1.00 97.81 85 VAL A O 1
ATOM 626 N N . GLN A 1 86 ? -4.952 2.274 12.083 1.00 98.31 86 GLN A N 1
ATOM 627 C CA . GLN A 1 86 ? -5.947 1.263 11.760 1.00 98.31 86 GLN A CA 1
ATOM 628 C C . GLN A 1 86 ? -5.557 0.452 10.531 1.00 98.31 86 GLN A C 1
ATOM 630 O O . GLN A 1 86 ? -4.965 0.974 9.581 1.00 98.31 86 GLN A O 1
ATOM 635 N N . ALA A 1 87 ? -5.968 -0.814 10.542 1.00 98.31 87 ALA A N 1
ATOM 636 C CA . ALA A 1 87 ? -5.908 -1.730 9.413 1.00 98.31 87 ALA A CA 1
ATOM 637 C C . ALA A 1 87 ? -7.268 -2.423 9.231 1.00 98.31 87 ALA A C 1
ATOM 639 O O . ALA A 1 87 ? -7.974 -2.681 10.204 1.00 98.31 87 ALA A O 1
ATOM 640 N N . SER A 1 88 ? -7.647 -2.723 7.992 1.00 98.12 88 SER A N 1
ATOM 641 C CA . SER A 1 88 ? -8.924 -3.356 7.657 1.00 98.12 88 SER A CA 1
ATOM 642 C C . SER A 1 88 ? -8.808 -4.240 6.405 1.00 98.12 88 SER A C 1
ATOM 644 O O . SER A 1 88 ? -8.092 -3.878 5.464 1.00 98.12 88 SER A O 1
ATOM 646 N N . PRO A 1 89 ? -9.539 -5.372 6.331 1.00 97.75 89 PRO A N 1
ATOM 647 C CA . PRO A 1 89 ? -9.670 -6.163 5.109 1.00 97.75 89 PRO A CA 1
ATOM 648 C C . PRO A 1 89 ? -10.522 -5.459 4.037 1.00 97.75 89 PRO A C 1
ATOM 650 O O . PRO A 1 89 ? -10.466 -5.820 2.863 1.00 97.75 89 PRO A O 1
ATOM 653 N N . ALA A 1 90 ? -11.317 -4.454 4.418 1.00 97.12 90 ALA A N 1
ATOM 654 C CA . ALA A 1 90 ? -12.269 -3.768 3.549 1.00 97.12 90 ALA A CA 1
ATOM 655 C C . ALA A 1 90 ? -12.063 -2.239 3.537 1.00 97.12 90 ALA A C 1
ATOM 657 O O . ALA A 1 90 ? -11.640 -1.657 4.541 1.00 97.12 90 ALA A O 1
ATOM 658 N N . PRO A 1 91 ? -12.402 -1.556 2.428 1.00 96.81 91 PRO A N 1
ATOM 659 C CA . PRO A 1 91 ? -12.312 -0.104 2.354 1.00 96.81 91 PRO A CA 1
ATOM 660 C C . PRO A 1 91 ? -13.263 0.557 3.348 1.00 96.81 91 PRO A C 1
ATOM 662 O O . PRO A 1 91 ? -14.426 0.171 3.468 1.00 96.81 91 PRO A O 1
ATOM 665 N N . SER A 1 92 ? -12.795 1.614 4.006 1.00 94.88 92 SER A N 1
ATOM 666 C CA . SER A 1 92 ? -13.613 2.409 4.919 1.00 94.88 92 SER A CA 1
ATOM 667 C C . SER A 1 92 ? -13.225 3.893 4.852 1.00 94.88 92 SER A C 1
ATOM 669 O O . SER A 1 92 ? -12.190 4.236 4.269 1.00 94.88 92 SER A O 1
ATOM 671 N N . PRO A 1 93 ? -14.034 4.805 5.423 1.00 94.12 93 PRO A N 1
ATOM 672 C CA . PRO A 1 93 ? -13.653 6.210 5.543 1.00 94.12 93 PRO A CA 1
ATOM 673 C C . PRO A 1 93 ? -12.394 6.440 6.388 1.00 94.12 93 PRO A C 1
ATOM 675 O O . PRO A 1 93 ? -11.699 7.421 6.147 1.00 94.12 93 PRO A O 1
ATOM 678 N N . THR A 1 94 ? -12.106 5.562 7.353 1.00 96.06 94 THR A N 1
ATOM 679 C CA . THR A 1 94 ? -10.972 5.709 8.277 1.00 96.06 94 THR A CA 1
ATOM 680 C C . THR A 1 94 ? -9.734 4.933 7.836 1.00 96.06 94 THR A C 1
ATOM 682 O O . THR A 1 94 ? -8.645 5.231 8.306 1.00 96.06 94 THR A O 1
ATOM 685 N N . THR A 1 95 ? -9.867 4.012 6.875 1.00 97.75 95 THR A N 1
ATOM 686 C CA . THR A 1 95 ? -8.761 3.284 6.233 1.00 97.75 95 THR A CA 1
ATOM 687 C C . THR A 1 95 ? -8.758 3.503 4.713 1.00 97.75 95 THR A C 1
ATOM 689 O O . THR A 1 95 ? -9.077 2.582 3.954 1.00 97.75 95 THR A O 1
ATOM 692 N N . PRO A 1 96 ? -8.464 4.724 4.225 1.00 97.38 96 PRO A N 1
ATOM 693 C CA . PRO A 1 96 ? -8.580 5.040 2.804 1.00 97.38 96 PRO A CA 1
ATOM 694 C C . PRO A 1 96 ? -7.397 4.550 1.957 1.00 97.38 96 PRO A C 1
ATOM 696 O O . PRO A 1 96 ? -7.500 4.562 0.733 1.00 97.38 96 PRO A O 1
ATOM 699 N N . ASN A 1 97 ? -6.287 4.134 2.572 1.00 98.06 97 ASN A N 1
ATOM 700 C CA . ASN A 1 97 ? -5.057 3.787 1.860 1.00 98.06 97 ASN A CA 1
ATOM 701 C C . ASN A 1 97 ? -5.004 2.284 1.611 1.00 98.06 97 ASN A C 1
ATOM 703 O O . ASN A 1 97 ? -4.869 1.512 2.556 1.00 98.06 97 ASN A O 1
ATOM 707 N N . TYR A 1 98 ? -5.088 1.860 0.356 1.00 98.31 98 TYR A N 1
ATOM 708 C CA . TYR A 1 98 ? -4.891 0.457 0.007 1.00 98.31 98 TYR A CA 1
ATOM 709 C C . TYR A 1 98 ? -3.404 0.155 -0.193 1.00 98.31 98 TYR A C 1
ATOM 711 O O . TYR A 1 98 ? -2.669 0.980 -0.729 1.00 98.31 98 TYR A O 1
ATOM 719 N N . TYR A 1 99 ? -2.971 -1.043 0.183 1.00 97.81 99 TYR A N 1
ATOM 720 C CA . TYR A 1 99 ? -1.693 -1.609 -0.233 1.00 97.81 99 TYR A CA 1
ATOM 721 C C . TYR A 1 99 ? -1.922 -3.014 -0.792 1.00 97.81 99 TYR A C 1
ATOM 723 O O . TYR A 1 99 ? -2.603 -3.814 -0.142 1.00 97.81 99 TYR A O 1
ATOM 731 N N . PRO A 1 100 ? -1.365 -3.352 -1.969 1.00 97.06 100 PRO A N 1
ATOM 732 C CA . PRO A 1 100 ? -1.582 -4.659 -2.574 1.00 97.06 100 PRO A CA 1
ATOM 733 C C . PRO A 1 100 ? -0.856 -5.807 -1.864 1.00 97.06 100 PRO A C 1
ATOM 735 O O . PRO A 1 100 ? -1.153 -6.957 -2.171 1.00 97.06 100 PRO A O 1
ATOM 738 N N . GLY A 1 101 ? 0.049 -5.527 -0.924 1.00 95.12 101 GLY A N 1
ATOM 739 C CA . GLY A 1 101 ? 0.918 -6.528 -0.302 1.00 95.12 101 GLY A CA 1
ATOM 740 C C . GLY A 1 101 ? 2.220 -6.710 -1.081 1.00 95.12 101 GLY A C 1
ATOM 741 O O . GLY A 1 101 ? 2.248 -6.526 -2.296 1.00 95.12 101 GLY A O 1
ATOM 742 N N . GLY A 1 102 ? 3.306 -7.044 -0.385 1.00 93.50 102 GLY A N 1
ATOM 743 C CA . GLY A 1 102 ? 4.631 -7.219 -0.989 1.00 93.50 102 GLY A CA 1
ATOM 744 C C . GLY A 1 102 ? 5.759 -6.782 -0.061 1.00 93.50 102 GLY A C 1
ATOM 745 O O . GLY A 1 102 ? 5.542 -6.584 1.135 1.00 93.50 102 GLY A O 1
ATOM 746 N N . ARG A 1 103 ? 6.966 -6.597 -0.604 1.00 91.12 103 ARG A N 1
ATOM 747 C CA . ARG A 1 103 ? 8.138 -6.155 0.172 1.00 91.12 103 ARG A CA 1
ATOM 748 C C . ARG A 1 103 ? 8.433 -4.667 -0.020 1.00 91.12 103 ARG A C 1
ATOM 750 O O . ARG A 1 103 ? 8.407 -4.163 -1.136 1.00 91.12 103 ARG A O 1
ATOM 757 N N . VAL A 1 104 ? 8.792 -3.992 1.069 1.00 91.38 104 VAL A N 1
ATOM 758 C CA . VAL A 1 104 ? 9.288 -2.608 1.084 1.00 91.38 104 VAL A CA 1
ATOM 759 C C . VAL A 1 104 ? 10.601 -2.584 1.857 1.00 91.38 104 VAL A C 1
ATOM 761 O O . VAL A 1 104 ? 10.640 -2.983 3.021 1.00 91.38 104 VAL A O 1
ATOM 764 N N . ALA A 1 105 ? 11.687 -2.162 1.200 1.00 90.56 105 ALA A N 1
ATOM 765 C CA . ALA A 1 105 ? 13.038 -2.158 1.776 1.00 90.56 105 ALA A CA 1
ATOM 766 C C . ALA A 1 105 ? 13.378 -3.488 2.492 1.00 90.56 105 ALA A C 1
ATOM 768 O O . ALA A 1 105 ? 13.716 -3.519 3.673 1.00 90.56 105 ALA A O 1
ATOM 769 N N . GLY A 1 106 ? 13.169 -4.611 1.792 1.00 89.19 106 GLY A N 1
ATOM 770 C CA . GLY A 1 106 ? 13.438 -5.968 2.290 1.00 89.19 106 GLY A CA 1
ATOM 771 C C . GLY A 1 106 ? 12.373 -6.564 3.220 1.00 89.19 106 GLY A C 1
ATOM 772 O O . GLY A 1 106 ? 12.334 -7.784 3.381 1.00 89.19 106 GLY A O 1
ATOM 773 N N . ARG A 1 107 ? 11.459 -5.758 3.775 1.00 92.69 107 ARG A N 1
ATOM 774 C CA . ARG A 1 107 ? 10.481 -6.225 4.769 1.00 92.69 107 ARG A CA 1
ATOM 775 C C . ARG A 1 107 ? 9.091 -6.460 4.181 1.00 92.69 107 ARG A C 1
ATOM 777 O O . ARG A 1 107 ? 8.636 -5.645 3.376 1.00 92.69 107 ARG A O 1
ATOM 784 N N . PRO A 1 108 ? 8.401 -7.542 4.574 1.00 94.06 108 PRO A N 1
ATOM 785 C CA . PRO A 1 108 ? 7.048 -7.831 4.109 1.00 94.06 108 PRO A CA 1
ATOM 786 C C . PRO A 1 108 ? 6.005 -6.892 4.744 1.00 94.06 108 PRO A C 1
ATOM 788 O O . PRO A 1 108 ? 5.952 -6.723 5.963 1.00 94.06 108 PRO A O 1
ATOM 791 N N . VAL A 1 109 ? 5.143 -6.311 3.911 1.00 96.19 109 VAL A N 1
ATOM 792 C CA . VAL A 1 109 ? 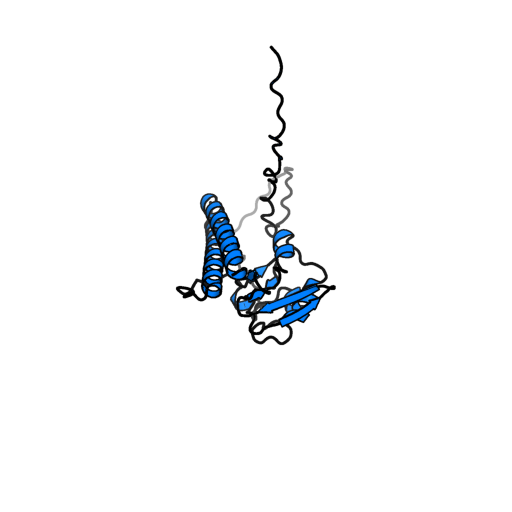4.010 -5.464 4.310 1.00 96.19 109 VAL A CA 1
ATOM 793 C C . VAL A 1 109 ? 2.714 -6.145 3.846 1.00 96.19 109 VAL A C 1
ATOM 795 O O . VAL A 1 109 ? 2.559 -6.351 2.638 1.00 96.19 109 VAL A O 1
ATOM 798 N N . PRO A 1 110 ? 1.778 -6.493 4.750 1.00 97.06 110 PRO A N 1
ATOM 799 C CA . PRO A 1 110 ? 0.570 -7.225 4.374 1.00 97.06 110 PRO A CA 1
ATOM 800 C C . PRO A 1 110 ? -0.346 -6.445 3.430 1.00 97.06 110 PRO A C 1
ATOM 802 O O . PRO A 1 110 ? -0.478 -5.220 3.528 1.00 97.06 110 PRO A O 1
ATOM 805 N N . ALA A 1 111 ? -1.037 -7.155 2.540 1.00 97.81 111 ALA A N 1
ATOM 806 C CA . ALA A 1 111 ? -2.101 -6.565 1.732 1.00 97.81 111 ALA A CA 1
ATOM 807 C C . ALA A 1 111 ? -3.257 -6.089 2.625 1.00 97.81 111 ALA A C 1
ATOM 809 O O . ALA A 1 111 ? -3.652 -6.796 3.550 1.00 97.81 111 ALA A O 1
ATOM 810 N N . GLY A 1 112 ? -3.836 -4.919 2.360 1.00 98.06 112 GLY A N 1
ATOM 811 C CA . GLY A 1 112 ? -4.954 -4.423 3.165 1.00 98.06 112 GLY A CA 1
ATOM 812 C C . GLY A 1 112 ? -5.250 -2.941 2.993 1.00 98.06 112 GLY A C 1
ATOM 813 O O . GLY A 1 112 ? -4.639 -2.253 2.175 1.00 98.06 112 GLY A O 1
ATOM 814 N N . TRP A 1 113 ? -6.211 -2.458 3.778 1.00 98.56 113 TRP A N 1
ATOM 815 C CA . TRP A 1 113 ? -6.576 -1.048 3.875 1.00 98.56 113 TRP A CA 1
ATOM 816 C C . TRP A 1 113 ? -6.066 -0.463 5.185 1.00 98.56 113 TRP A C 1
ATOM 818 O O . TRP A 1 113 ? -6.248 -1.068 6.236 1.00 98.56 113 TRP A O 1
ATOM 828 N N . TYR A 1 114 ? -5.485 0.730 5.137 1.00 98.44 114 TYR A N 1
ATOM 829 C CA . TYR A 1 114 ? -4.812 1.361 6.267 1.00 98.44 114 TYR A CA 1
ATOM 830 C C . TYR A 1 114 ? -5.262 2.808 6.459 1.00 98.44 114 TYR A C 1
ATOM 832 O O . TYR A 1 114 ? -5.571 3.513 5.487 1.00 98.44 114 TYR A O 1
ATOM 840 N N . SER A 1 115 ? -5.287 3.273 7.710 1.00 97.88 115 SER A N 1
ATOM 841 C CA . SER A 1 115 ? -5.558 4.688 8.021 1.00 97.88 115 SER A CA 1
ATOM 842 C C . SER A 1 115 ? -4.503 5.616 7.449 1.00 97.88 115 SER A C 1
ATOM 844 O O . SER A 1 115 ? -4.807 6.725 7.015 1.00 97.88 115 SER A O 1
ATOM 846 N N . GLU A 1 116 ? -3.282 5.113 7.349 1.00 96.00 116 GLU A N 1
ATOM 847 C CA . GLU A 1 116 ? -2.145 5.806 6.780 1.00 96.00 116 GLU A CA 1
ATOM 848 C C . GLU A 1 116 ? -1.181 4.816 6.117 1.00 96.00 116 GLU A C 1
ATOM 850 O O . GLU A 1 116 ? -1.122 3.639 6.489 1.00 96.00 116 GLU A O 1
ATOM 855 N N . PRO A 1 117 ? -0.391 5.278 5.142 1.00 95.50 117 PRO A N 1
ATOM 856 C CA . PRO A 1 117 ? 0.567 4.437 4.451 1.00 95.50 117 PRO A CA 1
ATOM 857 C C . PRO A 1 117 ? 1.889 4.330 5.232 1.00 95.50 117 PRO A C 1
ATOM 859 O O . PRO A 1 117 ? 2.915 4.861 4.809 1.00 95.50 117 PRO A O 1
ATOM 862 N N . TRP A 1 118 ? 1.874 3.646 6.377 1.00 95.00 118 TRP A N 1
ATOM 863 C CA . TRP A 1 118 ? 2.997 3.558 7.329 1.00 95.00 118 TRP A CA 1
ATOM 864 C C . TRP A 1 118 ? 4.309 2.986 6.748 1.00 95.00 118 TRP A C 1
ATOM 866 O O . TRP A 1 118 ? 5.378 3.194 7.316 1.00 95.00 118 TRP A O 1
ATOM 876 N N . TRP A 1 119 ? 4.257 2.314 5.595 1.00 94.38 119 TRP A N 1
ATOM 877 C CA . TRP A 1 119 ? 5.423 1.815 4.852 1.00 94.38 119 TRP A CA 1
ATOM 878 C C . TRP A 1 119 ? 6.074 2.860 3.929 1.00 94.38 119 TRP A C 1
ATOM 880 O O . TRP A 1 119 ? 7.232 2.694 3.545 1.00 94.38 119 TRP A O 1
ATOM 890 N N . LYS A 1 120 ? 5.359 3.929 3.535 1.00 92.25 120 LYS A N 1
ATOM 891 C CA . LYS A 1 120 ? 5.861 4.923 2.562 1.00 92.25 120 LYS A CA 1
ATOM 892 C C . LYS A 1 120 ? 7.195 5.560 2.975 1.00 92.25 120 LYS A C 1
ATOM 894 O O . LYS A 1 120 ? 8.042 5.695 2.096 1.00 92.25 120 LYS A O 1
ATOM 899 N N . PRO A 1 121 ? 7.447 5.905 4.255 1.00 91.56 121 PRO A N 1
ATOM 900 C CA . PRO A 1 121 ? 8.753 6.422 4.656 1.00 91.56 121 PRO A CA 1
ATOM 901 C C . PRO A 1 121 ? 9.908 5.473 4.312 1.00 91.56 121 PRO A C 1
ATOM 903 O O . PRO A 1 121 ? 10.914 5.924 3.775 1.00 91.56 121 PRO A O 1
ATOM 906 N N . ALA A 1 122 ? 9.744 4.163 4.529 1.00 91.06 122 ALA A N 1
ATOM 907 C CA . ALA A 1 122 ? 10.763 3.170 4.190 1.00 91.06 122 ALA A CA 1
ATOM 908 C C . ALA A 1 122 ? 10.913 2.961 2.677 1.00 91.06 122 ALA A C 1
ATOM 910 O O . ALA A 1 122 ? 12.018 2.724 2.200 1.00 91.06 122 ALA A O 1
ATOM 911 N N . LEU A 1 123 ? 9.824 3.097 1.912 1.00 88.31 123 LEU A N 1
ATOM 912 C CA . LEU A 1 123 ? 9.869 3.062 0.447 1.00 88.31 123 LEU A CA 1
ATOM 913 C C . LEU A 1 123 ? 10.734 4.196 -0.121 1.00 88.31 123 LEU A C 1
ATOM 915 O O . LEU A 1 123 ? 11.488 3.975 -1.062 1.00 88.31 123 LEU A O 1
ATOM 919 N N . VAL A 1 124 ? 10.620 5.396 0.453 1.00 89.31 124 VAL A N 1
ATOM 920 C CA . VAL A 1 124 ? 11.354 6.586 0.001 1.00 89.31 124 VAL A CA 1
ATOM 921 C C . VAL A 1 124 ? 12.789 6.591 0.527 1.00 89.31 124 VAL A C 1
ATOM 923 O O . VAL A 1 124 ? 13.721 6.822 -0.235 1.00 89.31 124 VAL A O 1
ATOM 926 N N . ALA A 1 125 ? 12.977 6.340 1.825 1.00 89.38 125 ALA A N 1
ATOM 927 C CA . ALA A 1 125 ? 14.283 6.427 2.476 1.00 89.38 125 ALA A CA 1
ATOM 928 C C . ALA A 1 125 ? 15.147 5.167 2.297 1.00 89.38 125 ALA A C 1
ATOM 930 O O . ALA A 1 125 ? 16.332 5.193 2.611 1.00 89.38 125 ALA A O 1
ATOM 931 N N . GLY A 1 126 ? 14.559 4.048 1.863 1.00 88.06 126 GLY A N 1
ATOM 932 C CA . GLY A 1 126 ? 15.235 2.751 1.780 1.00 88.06 126 GLY A CA 1
ATOM 933 C C . GLY A 1 126 ? 15.524 2.099 3.138 1.00 88.06 126 GLY A C 1
ATOM 934 O O . GLY A 1 126 ? 16.121 1.027 3.178 1.00 88.06 126 GLY A O 1
ATOM 935 N N . ALA A 1 127 ? 15.098 2.712 4.246 1.00 88.56 127 ALA A N 1
ATOM 936 C CA . ALA A 1 127 ? 15.347 2.237 5.603 1.00 88.56 127 ALA A CA 1
ATOM 937 C C . ALA A 1 127 ? 14.104 2.376 6.490 1.00 88.56 127 ALA A C 1
ATOM 939 O O . ALA A 1 127 ? 13.316 3.314 6.356 1.00 88.56 127 ALA A O 1
ATOM 940 N N . TRP A 1 128 ? 13.946 1.443 7.429 1.00 91.19 128 TRP A N 1
ATOM 941 C CA . TRP A 1 128 ? 12.845 1.435 8.390 1.00 91.19 128 TRP A CA 1
ATOM 942 C C . TRP A 1 128 ? 13.203 2.209 9.662 1.00 91.19 128 TRP A C 1
ATOM 944 O O . TRP A 1 128 ? 14.319 2.118 10.168 1.00 91.19 128 TRP A O 1
ATOM 954 N N . GLY A 1 129 ? 12.242 2.966 10.198 1.00 89.00 129 GLY A N 1
ATOM 955 C CA . GLY A 1 129 ? 12.424 3.713 11.445 1.00 89.00 129 GLY A CA 1
ATOM 956 C C . GLY A 1 129 ? 12.425 2.809 12.683 1.00 89.00 129 GLY A C 1
ATOM 957 O O . GLY A 1 129 ? 11.806 1.743 12.674 1.00 89.00 129 GLY A O 1
ATOM 958 N N . VAL A 1 130 ? 13.045 3.285 13.770 1.00 83.75 130 VAL A N 1
ATOM 959 C CA . VAL A 1 130 ? 13.258 2.553 15.043 1.00 83.75 130 VAL A CA 1
ATOM 960 C C . VAL A 1 130 ? 11.950 2.050 15.697 1.00 83.75 130 VAL A C 1
ATOM 962 O O . VAL A 1 130 ? 11.976 1.091 16.461 1.00 83.75 130 VAL A O 1
ATOM 965 N N . GLY A 1 131 ? 10.786 2.621 15.361 1.00 90.31 131 GLY A N 1
ATOM 966 C CA . GLY A 1 131 ? 9.469 2.187 15.858 1.00 90.31 131 GLY A CA 1
ATOM 967 C C . GLY A 1 131 ? 8.726 1.159 14.989 1.00 90.31 131 GLY A C 1
ATOM 968 O O . GLY A 1 131 ? 7.704 0.622 15.414 1.00 90.31 131 GLY A O 1
ATOM 969 N N . SER A 1 132 ? 9.211 0.858 13.781 1.00 92.00 132 SER A N 1
ATOM 970 C CA . SER A 1 132 ? 8.433 0.112 12.772 1.00 92.00 132 SER A CA 1
ATOM 971 C C . SER A 1 132 ? 8.104 -1.317 13.208 1.00 92.00 132 SER A C 1
ATOM 973 O O . SER A 1 132 ? 7.003 -1.799 12.956 1.00 92.00 132 SER A O 1
ATOM 975 N N . MET A 1 133 ? 9.030 -1.978 13.910 1.00 93.38 133 MET A N 1
ATOM 976 C CA . MET A 1 133 ? 8.813 -3.314 14.472 1.00 93.38 133 MET A CA 1
ATOM 977 C C . MET A 1 133 ? 7.689 -3.321 15.516 1.00 93.38 133 MET A C 1
ATOM 979 O O . MET A 1 133 ? 6.854 -4.225 15.529 1.00 93.38 133 MET A O 1
ATOM 983 N N . PHE A 1 134 ? 7.645 -2.309 16.388 1.00 94.94 134 PHE A N 1
ATOM 984 C CA . PHE A 1 134 ? 6.610 -2.197 17.417 1.00 94.94 134 PHE A CA 1
ATOM 985 C C . PHE A 1 134 ? 5.246 -1.896 16.804 1.00 94.94 134 PHE A C 1
ATOM 987 O O . PHE A 1 134 ? 4.260 -2.520 17.193 1.00 94.94 134 PHE A O 1
ATOM 994 N N . LEU A 1 135 ? 5.203 -1.002 15.811 1.00 96.12 135 LEU A N 1
ATOM 995 C CA . LEU A 1 135 ? 3.991 -0.723 15.048 1.00 96.12 135 LEU A CA 1
ATOM 996 C C . LEU A 1 135 ? 3.467 -1.993 14.366 1.00 96.12 135 LEU A C 1
ATOM 998 O O . LEU A 1 135 ? 2.291 -2.329 14.504 1.00 96.12 135 LEU A O 1
ATOM 1002 N N . PHE A 1 136 ? 4.349 -2.727 13.681 1.00 96.44 136 PHE A N 1
ATOM 1003 C CA . PHE A 1 136 ? 4.008 -3.996 13.043 1.00 96.44 136 PHE A CA 1
ATOM 1004 C C . PHE A 1 136 ? 3.445 -4.999 14.060 1.00 96.44 136 PHE A C 1
ATOM 1006 O O . PHE A 1 136 ? 2.356 -5.537 13.867 1.00 96.44 136 PHE A O 1
ATOM 1013 N N . SER A 1 137 ? 4.147 -5.208 15.177 1.00 95.00 137 SER A N 1
ATOM 1014 C CA . SER A 1 137 ? 3.708 -6.113 16.244 1.00 95.00 137 SER A CA 1
ATOM 1015 C C . SER A 1 137 ? 2.311 -5.753 16.755 1.00 95.00 137 SER A C 1
ATOM 1017 O O . SER A 1 137 ? 1.431 -6.611 16.828 1.00 95.00 137 SER A O 1
ATOM 1019 N N . ALA A 1 138 ? 2.075 -4.472 17.045 1.00 95.69 138 ALA A N 1
ATOM 1020 C CA . ALA A 1 138 ? 0.794 -3.993 17.547 1.00 95.69 138 ALA A CA 1
ATOM 1021 C C . ALA A 1 138 ? -0.349 -4.191 16.534 1.00 95.69 138 ALA A C 1
ATOM 1023 O O . ALA A 1 138 ? -1.463 -4.543 16.923 1.00 95.69 138 ALA A O 1
ATOM 1024 N N . LEU A 1 139 ? -0.080 -4.012 15.237 1.00 96.50 139 LEU A N 1
ATOM 1025 C CA . LEU A 1 139 ? -1.088 -4.167 14.189 1.00 96.50 139 LEU A CA 1
ATOM 1026 C C . LEU A 1 139 ? -1.409 -5.627 13.848 1.00 96.50 139 LEU A C 1
ATOM 1028 O O . LEU A 1 139 ? -2.563 -5.942 13.542 1.00 96.50 139 LEU A O 1
ATOM 1032 N N . PHE A 1 140 ? -0.418 -6.517 13.859 1.00 96.75 140 PHE A N 1
ATOM 1033 C CA . PHE A 1 140 ? -0.549 -7.823 13.201 1.00 96.75 140 PHE A CA 1
ATOM 1034 C C . PHE A 1 140 ? -0.326 -9.027 14.109 1.00 96.75 140 PHE A C 1
ATOM 1036 O O . PHE A 1 140 ? -0.632 -10.142 13.691 1.00 96.75 140 PHE A O 1
ATOM 1043 N N . SER A 1 141 ? 0.124 -8.841 15.352 1.00 94.12 141 SER A N 1
ATOM 1044 C CA . SER A 1 141 ? 0.298 -9.962 16.280 1.00 94.12 141 SER A CA 1
ATOM 1045 C C . SER A 1 141 ? -0.995 -10.781 16.415 1.00 94.12 141 SER A C 1
ATOM 1047 O O . SER A 1 141 ? -2.082 -10.243 16.660 1.00 94.12 141 SER A O 1
ATOM 1049 N N . GLY A 1 142 ? -0.874 -12.093 16.185 1.00 92.50 142 GLY A N 1
ATOM 1050 C CA . GLY A 1 142 ? -1.975 -13.058 16.235 1.00 92.50 142 GLY A CA 1
ATOM 1051 C C . GLY A 1 142 ? -2.953 -13.028 15.053 1.00 92.50 142 GLY A C 1
ATOM 1052 O O . GLY A 1 142 ? -3.937 -13.762 15.087 1.00 92.50 142 GLY A O 1
ATOM 1053 N N . MET A 1 143 ? -2.720 -12.212 14.019 1.00 96.19 143 MET A N 1
ATOM 1054 C CA . MET A 1 143 ? -3.624 -12.116 12.870 1.00 96.19 143 MET A CA 1
ATOM 1055 C C . MET A 1 143 ? -3.448 -13.311 11.924 1.00 96.19 143 MET A C 1
ATOM 1057 O O . MET A 1 143 ? -2.370 -13.522 11.379 1.00 96.19 143 MET A O 1
ATOM 1061 N N . ALA A 1 144 ? -4.522 -14.057 11.657 1.00 93.62 144 ALA A N 1
ATOM 1062 C CA . ALA A 1 144 ? -4.466 -15.297 10.870 1.00 93.62 144 ALA A CA 1
ATOM 1063 C C . ALA A 1 144 ? -3.941 -15.131 9.428 1.00 93.62 144 ALA A C 1
ATOM 1065 O O . ALA A 1 144 ? -3.439 -16.085 8.841 1.00 93.62 144 ALA A O 1
ATOM 1066 N N . GLY A 1 145 ? -4.078 -13.943 8.833 1.00 92.62 145 GLY A N 1
ATOM 1067 C CA . GLY A 1 145 ? -3.560 -13.653 7.494 1.00 92.62 145 GLY A CA 1
ATOM 1068 C C . GLY A 1 145 ? -2.101 -13.199 7.444 1.00 92.62 145 GLY A C 1
ATOM 1069 O O . GLY A 1 145 ? -1.584 -13.016 6.344 1.00 92.62 145 GLY A O 1
ATOM 1070 N N . VAL A 1 146 ? -1.440 -13.019 8.593 1.00 94.75 146 VAL A N 1
ATOM 1071 C CA . VAL A 1 146 ? -0.051 -12.555 8.706 1.00 94.75 146 VAL A CA 1
ATOM 1072 C C . VAL A 1 146 ? 0.744 -13.596 9.492 1.00 94.75 146 VAL A C 1
ATOM 1074 O O . VAL A 1 146 ? 0.732 -13.629 10.717 1.00 94.75 146 VAL A O 1
ATOM 1077 N N . ASN A 1 147 ? 1.423 -14.484 8.766 1.00 90.81 147 ASN A N 1
ATOM 1078 C CA . ASN A 1 147 ? 2.030 -15.701 9.325 1.00 90.81 147 ASN A CA 1
ATOM 1079 C C . ASN A 1 147 ? 3.475 -15.517 9.818 1.00 90.81 147 ASN A C 1
ATOM 1081 O O . ASN A 1 147 ? 4.225 -16.487 9.911 1.00 90.81 147 ASN A O 1
ATOM 1085 N N . TYR A 1 148 ? 3.881 -14.283 10.103 1.00 91.62 148 TYR A N 1
ATOM 1086 C CA . TYR A 1 148 ? 5.218 -13.947 10.575 1.00 91.62 148 TYR A CA 1
ATOM 1087 C C . TYR A 1 148 ? 5.121 -12.929 11.709 1.00 91.62 148 TYR A C 1
ATOM 1089 O O . TYR A 1 148 ? 4.229 -12.078 11.737 1.00 91.62 148 TYR A O 1
ATOM 1097 N N . ASP A 1 149 ? 6.021 -13.053 12.679 1.00 92.38 149 ASP A N 1
ATOM 1098 C CA . ASP A 1 149 ? 6.049 -12.180 13.845 1.00 92.38 149 ASP A CA 1
ATOM 1099 C C . ASP A 1 149 ? 6.906 -10.927 13.602 1.00 92.38 149 ASP A C 1
ATOM 1101 O O . ASP A 1 149 ? 7.463 -10.701 12.525 1.00 92.38 149 ASP A O 1
ATOM 1105 N N . ALA A 1 150 ? 6.995 -10.073 14.620 1.00 91.75 150 ALA A N 1
ATOM 1106 C CA . ALA A 1 150 ? 7.747 -8.830 14.530 1.00 91.75 150 ALA A CA 1
ATOM 1107 C C . ALA A 1 150 ? 9.261 -9.049 14.363 1.00 91.75 150 ALA A C 1
ATOM 1109 O O . ALA A 1 150 ? 9.919 -8.242 13.709 1.00 91.75 150 ALA A O 1
ATOM 1110 N N . ALA A 1 151 ? 9.812 -10.137 14.913 1.00 90.44 151 ALA A N 1
ATOM 1111 C CA . ALA A 1 151 ? 11.224 -10.467 14.753 1.00 90.44 151 ALA A CA 1
ATOM 1112 C C . ALA A 1 151 ? 11.513 -10.931 13.319 1.00 90.44 151 ALA A C 1
ATOM 1114 O O . ALA A 1 151 ? 12.492 -10.502 12.711 1.00 90.44 151 ALA A O 1
ATOM 1115 N N . ALA A 1 152 ? 10.634 -11.754 12.748 1.00 90.38 152 ALA A N 1
ATOM 1116 C CA . ALA A 1 152 ? 10.683 -12.152 11.351 1.00 90.38 152 ALA A CA 1
ATOM 1117 C C . ALA A 1 152 ? 10.537 -10.933 10.424 1.00 90.38 152 ALA A C 1
ATOM 1119 O O . ALA A 1 152 ? 11.364 -10.748 9.536 1.00 90.38 152 ALA A O 1
ATOM 1120 N N . PHE A 1 153 ? 9.586 -10.031 10.694 1.00 91.88 153 PHE A N 1
ATOM 1121 C CA . PHE A 1 153 ? 9.452 -8.758 9.978 1.00 91.88 153 PHE A CA 1
ATOM 1122 C C . PHE A 1 153 ? 10.741 -7.919 10.008 1.00 91.88 153 PHE A C 1
ATOM 1124 O O . PHE A 1 153 ? 11.188 -7.457 8.958 1.00 91.88 153 PHE A O 1
ATOM 1131 N N . GLU A 1 154 ? 11.348 -7.733 11.186 1.00 90.12 154 GLU A N 1
ATOM 1132 C CA . GLU A 1 154 ? 12.578 -6.947 11.370 1.00 90.12 154 GLU A CA 1
ATOM 1133 C C . GLU A 1 154 ? 13.747 -7.519 10.560 1.00 90.12 154 GLU A C 1
ATOM 1135 O O . GLU A 1 154 ? 14.457 -6.774 9.881 1.00 90.12 154 GLU A O 1
ATOM 1140 N N . ASN A 1 155 ? 13.877 -8.849 10.570 1.00 87.25 155 ASN A N 1
ATOM 1141 C CA . ASN A 1 155 ? 14.870 -9.600 9.804 1.00 87.25 155 ASN A CA 1
ATOM 1142 C C . ASN A 1 155 ? 14.517 -9.730 8.311 1.00 87.25 155 ASN A C 1
ATOM 1144 O O . ASN A 1 155 ? 15.267 -10.335 7.550 1.00 87.25 155 ASN A O 1
ATOM 1148 N N . GLY A 1 156 ? 13.365 -9.206 7.883 1.00 81.38 156 GLY A N 1
ATOM 1149 C CA . GLY A 1 156 ? 12.866 -9.345 6.518 1.00 81.38 156 GLY A CA 1
ATOM 1150 C C . GLY A 1 156 ? 12.398 -10.759 6.161 1.00 81.38 156 GLY A C 1
ATOM 1151 O O . GLY A 1 156 ? 12.076 -10.998 5.002 1.00 81.38 156 GLY A O 1
ATOM 1152 N N . VAL A 1 157 ? 12.314 -11.681 7.120 1.00 68.88 157 VAL A N 1
ATOM 1153 C CA . VAL A 1 157 ? 11.802 -13.042 6.938 1.00 68.88 157 VAL A CA 1
ATOM 1154 C C . VAL A 1 157 ? 10.288 -12.965 6.743 1.00 68.88 157 VAL A C 1
ATOM 1156 O O . VAL A 1 157 ? 9.522 -12.778 7.683 1.00 68.88 157 VAL A O 1
ATOM 1159 N N . GLY A 1 158 ? 9.860 -13.063 5.488 1.00 57.28 158 GLY A N 1
ATOM 1160 C CA . GLY A 1 158 ? 8.453 -13.233 5.113 1.00 57.28 158 GLY A CA 1
ATOM 1161 C C . GLY A 1 158 ? 8.194 -14.563 4.420 1.00 57.28 158 GLY A C 1
ATOM 1162 O O . GLY A 1 158 ? 7.046 -14.962 4.268 1.00 57.28 158 GLY A O 1
ATOM 1163 N N . ASP A 1 159 ? 9.249 -15.255 3.998 1.00 46.28 159 ASP A N 1
ATOM 1164 C CA . ASP A 1 159 ? 9.133 -16.525 3.314 1.00 46.28 159 ASP A CA 1
ATOM 1165 C C . ASP A 1 159 ? 9.286 -17.665 4.318 1.00 46.28 159 ASP A C 1
ATOM 1167 O O . ASP A 1 159 ? 10.290 -17.762 5.025 1.00 46.28 159 ASP A O 1
ATOM 1171 N N . GLY A 1 160 ? 8.315 -18.574 4.350 1.00 46.00 160 GLY A N 1
ATOM 1172 C CA . GLY A 1 160 ? 8.454 -19.855 5.040 1.00 46.00 160 GLY A CA 1
ATOM 1173 C C . GLY A 1 160 ? 9.568 -20.739 4.455 1.00 46.00 160 GLY A C 1
ATOM 1174 O O . GLY A 1 160 ? 9.683 -21.892 4.865 1.00 46.00 160 GLY A O 1
ATOM 1175 N N . THR A 1 161 ? 10.370 -20.236 3.507 1.00 41.97 161 THR A N 1
ATOM 1176 C CA . THR A 1 161 ? 11.534 -20.912 2.920 1.00 41.97 161 THR A CA 1
ATOM 1177 C C . THR A 1 161 ? 12.892 -20.237 3.164 1.00 41.97 161 THR A C 1
ATOM 1179 O O . THR A 1 161 ? 13.903 -20.770 2.709 1.00 41.97 161 THR A O 1
ATOM 1182 N N . ASP A 1 162 ? 12.993 -19.168 3.963 1.00 49.81 162 ASP A N 1
ATOM 1183 C CA . ASP A 1 162 ? 14.293 -18.540 4.290 1.00 49.81 162 ASP A CA 1
ATOM 1184 C C . ASP A 1 162 ? 15.040 -19.238 5.451 1.00 49.81 162 ASP A C 1
ATOM 1186 O O . ASP A 1 162 ? 15.585 -18.619 6.362 1.00 49.81 162 ASP A O 1
ATOM 1190 N N . ALA A 1 163 ? 15.110 -20.570 5.380 1.00 44.19 163 ALA A N 1
ATOM 1191 C CA . ALA A 1 163 ? 16.164 -21.376 6.005 1.00 44.19 163 ALA A CA 1
ATOM 1192 C C . ALA A 1 163 ? 17.111 -21.992 4.950 1.00 44.19 163 ALA A C 1
ATOM 1194 O O . ALA A 1 163 ? 17.853 -22.924 5.258 1.00 44.19 163 ALA A O 1
ATOM 1195 N N . GLY A 1 164 ? 17.068 -21.513 3.698 1.00 38.91 164 GLY A N 1
ATOM 1196 C CA . GLY A 1 164 ? 17.631 -22.248 2.565 1.00 38.91 164 GLY A CA 1
ATOM 1197 C C . GLY A 1 164 ? 18.214 -21.440 1.410 1.00 38.91 164 GLY A C 1
ATOM 1198 O O . GLY A 1 164 ? 18.520 -22.049 0.396 1.00 38.91 164 GLY A O 1
ATOM 1199 N N . ALA A 1 165 ? 18.459 -20.132 1.536 1.00 37.38 165 ALA A N 1
ATOM 1200 C CA . ALA A 1 165 ? 19.300 -19.413 0.568 1.00 37.38 165 ALA A CA 1
ATOM 1201 C C . ALA A 1 165 ? 20.798 -19.523 0.926 1.00 37.38 165 ALA A C 1
ATOM 1203 O O . ALA A 1 165 ? 21.564 -18.567 0.839 1.00 37.38 165 ALA A O 1
ATOM 1204 N N . LEU A 1 166 ? 21.223 -20.738 1.290 1.00 39.81 166 LEU A N 1
ATOM 1205 C CA . LEU A 1 166 ? 22.512 -21.270 0.859 1.00 39.81 166 LEU A CA 1
ATOM 1206 C C . LEU A 1 166 ? 22.360 -21.673 -0.620 1.00 39.81 166 LEU A C 1
ATOM 1208 O O . LEU A 1 166 ? 22.400 -22.848 -0.955 1.00 39.81 166 LEU A O 1
ATOM 1212 N N . ASP A 1 167 ? 22.128 -20.688 -1.487 1.00 43.00 167 ASP A N 1
ATOM 1213 C CA . ASP A 1 167 ? 22.258 -20.814 -2.945 1.00 43.00 167 ASP A CA 1
ATOM 1214 C C . ASP A 1 167 ? 22.986 -19.579 -3.501 1.00 43.00 167 ASP A C 1
ATOM 1216 O O . ASP A 1 167 ? 22.613 -18.943 -4.480 1.00 43.00 167 ASP A O 1
ATOM 1220 N N . ALA A 1 168 ? 24.049 -19.205 -2.789 1.00 40.91 168 ALA A N 1
ATOM 1221 C CA . ALA A 1 168 ? 25.146 -18.391 -3.301 1.00 40.91 168 ALA A CA 1
ATOM 1222 C C . ALA A 1 168 ? 26.376 -19.294 -3.496 1.00 40.91 168 ALA A C 1
ATOM 1224 O O . ALA A 1 168 ? 27.481 -18.966 -3.067 1.00 40.91 168 ALA A O 1
ATOM 1225 N N . GLY A 1 169 ? 26.161 -20.486 -4.060 1.00 38.25 169 GLY A N 1
ATOM 1226 C CA . GLY A 1 169 ? 27.170 -21.534 -4.071 1.00 38.25 169 GLY A CA 1
ATOM 1227 C C . GLY A 1 169 ? 26.943 -22.628 -5.102 1.00 38.25 169 GLY A C 1
ATOM 1228 O O . GLY A 1 169 ? 27.116 -23.781 -4.743 1.00 38.25 169 GLY A O 1
ATOM 1229 N N . ASP A 1 170 ? 26.586 -22.291 -6.346 1.00 40.41 170 ASP A N 1
ATOM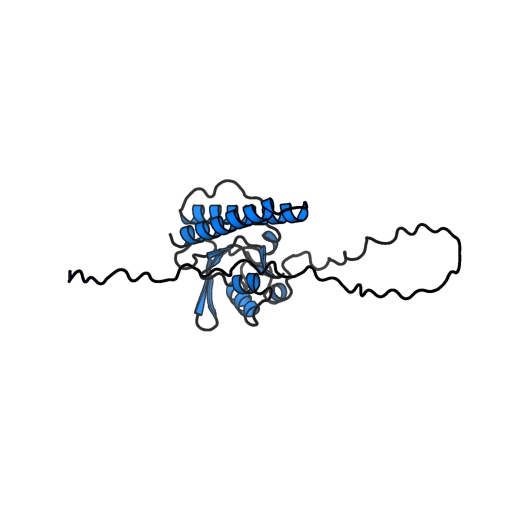 1230 C CA . ASP A 1 170 ? 26.861 -23.175 -7.493 1.00 40.41 170 ASP A CA 1
ATOM 1231 C C . ASP A 1 170 ? 26.787 -22.449 -8.850 1.00 40.41 170 ASP A C 1
ATOM 1233 O O . ASP A 1 170 ? 25.932 -22.723 -9.684 1.00 40.41 170 ASP A O 1
ATOM 1237 N N . TYR A 1 171 ? 27.692 -21.498 -9.090 1.00 39.38 171 TYR A N 1
ATOM 1238 C CA . TYR A 1 171 ? 28.080 -21.125 -10.458 1.00 39.38 171 TYR A CA 1
ATOM 1239 C C . TYR A 1 171 ? 29.569 -20.789 -10.477 1.00 39.38 171 TYR A C 1
ATOM 1241 O O . TYR A 1 171 ? 29.964 -19.626 -10.547 1.00 39.38 171 TYR A O 1
ATOM 1249 N N . GLY A 1 172 ? 30.409 -21.818 -10.383 1.00 35.16 172 GLY A N 1
ATOM 1250 C CA . GLY A 1 172 ? 31.843 -21.633 -10.563 1.00 35.16 172 GLY A CA 1
ATOM 1251 C C . GLY A 1 172 ? 32.705 -22.805 -10.130 1.00 35.16 172 GLY A C 1
ATOM 1252 O O . GLY A 1 172 ? 33.491 -22.638 -9.211 1.00 35.16 172 GLY A O 1
ATOM 1253 N N . ASP A 1 173 ? 32.622 -23.943 -10.819 1.00 36.88 173 ASP A N 1
ATOM 1254 C CA . ASP A 1 173 ? 33.814 -24.770 -11.041 1.00 36.88 173 ASP A CA 1
ATOM 1255 C C . ASP A 1 173 ? 33.630 -25.673 -12.268 1.00 36.88 173 ASP A C 1
ATOM 1257 O O . ASP A 1 173 ? 33.106 -26.781 -12.213 1.00 36.88 173 ASP A O 1
ATOM 1261 N N . GLY A 1 174 ? 34.028 -25.145 -13.422 1.00 29.62 174 GLY A N 1
ATOM 1262 C CA . GLY A 1 174 ? 34.199 -25.892 -14.663 1.00 29.62 174 GLY A CA 1
ATOM 1263 C C . GLY A 1 174 ? 35.635 -25.734 -15.139 1.00 29.62 174 GLY A C 1
ATOM 1264 O O . GLY A 1 174 ? 35.869 -25.209 -16.226 1.00 29.62 174 GLY A O 1
ATOM 1265 N N . GLY A 1 175 ? 36.593 -26.095 -14.281 1.00 28.17 175 GLY A N 1
ATOM 1266 C CA . GLY A 1 175 ? 38.016 -26.088 -14.592 1.00 28.17 175 GLY A CA 1
ATOM 1267 C C . GLY A 1 175 ? 38.348 -27.031 -15.750 1.00 28.17 175 GLY A C 1
ATOM 1268 O O . GLY A 1 175 ? 38.432 -28.246 -15.581 1.00 28.17 175 GLY A O 1
ATOM 1269 N N . TYR A 1 176 ? 38.593 -26.459 -16.929 1.00 31.88 176 TYR A N 1
ATOM 1270 C CA . TYR A 1 176 ? 39.360 -27.113 -17.983 1.00 31.88 176 TYR A CA 1
ATOM 1271 C C . TYR A 1 176 ? 40.845 -26.965 -17.643 1.00 31.88 176 TYR A C 1
ATOM 1273 O O . TYR A 1 176 ? 41.406 -25.874 -17.717 1.00 31.88 176 TYR A O 1
ATOM 1281 N N . GLY A 1 177 ? 41.467 -28.066 -17.225 1.00 29.98 177 GLY A N 1
ATOM 1282 C CA . GLY A 1 177 ? 42.909 -28.158 -17.035 1.00 29.98 177 GLY A CA 1
ATOM 1283 C C . GLY A 1 177 ? 43.631 -28.455 -18.348 1.00 29.98 177 GLY A C 1
ATOM 1284 O O . GLY A 1 177 ? 43.450 -29.530 -18.909 1.00 29.98 177 GLY A O 1
ATOM 1285 N N . ASP A 1 178 ? 44.462 -27.514 -18.789 1.00 31.64 178 ASP A N 1
ATOM 1286 C CA . ASP A 1 178 ? 45.628 -27.686 -19.671 1.00 31.64 178 ASP A CA 1
ATOM 1287 C C . ASP A 1 178 ? 46.452 -26.390 -19.490 1.00 31.64 178 ASP A C 1
ATOM 1289 O O . ASP A 1 178 ? 45.925 -25.298 -19.662 1.00 31.64 178 ASP A O 1
ATOM 1293 N N . GLY A 1 179 ? 47.644 -26.360 -18.895 1.00 29.31 179 GLY A N 1
ATOM 1294 C CA . GLY A 1 179 ? 48.854 -27.023 -19.357 1.00 29.31 179 GLY A CA 1
ATOM 1295 C C . GLY A 1 179 ? 49.747 -25.992 -20.068 1.00 29.31 179 GLY A C 1
ATOM 1296 O O . GLY A 1 179 ? 49.578 -25.755 -21.254 1.00 29.31 179 GLY A O 1
ATOM 1297 N N . GLY A 1 180 ? 50.719 -25.385 -19.367 1.00 28.23 180 GLY A N 1
ATOM 1298 C CA . GLY A 1 180 ? 51.828 -24.660 -20.018 1.00 28.23 180 GLY A CA 1
ATOM 1299 C C . GLY A 1 180 ? 52.212 -23.319 -19.388 1.00 28.23 180 GLY A C 1
ATOM 1300 O O . GLY A 1 180 ? 51.411 -22.396 -19.331 1.00 28.23 180 GLY A O 1
ATOM 1301 N N . GLY A 1 181 ? 53.461 -23.223 -18.921 1.00 28.19 181 GLY A N 1
ATOM 1302 C CA . GLY A 1 181 ? 54.036 -22.038 -18.282 1.00 28.19 181 GLY A CA 1
ATOM 1303 C C . GLY A 1 181 ? 54.584 -20.983 -19.248 1.00 28.19 181 GLY A C 1
ATOM 1304 O O . GLY A 1 181 ? 54.672 -21.200 -20.453 1.00 28.19 181 GLY A O 1
ATOM 1305 N N . GLY A 1 182 ? 55.011 -19.852 -18.683 1.00 29.80 182 GLY A N 1
ATOM 1306 C CA . GLY A 1 182 ? 55.671 -18.777 -19.420 1.00 29.80 182 GLY A CA 1
ATOM 1307 C C . GLY A 1 182 ? 55.675 -17.458 -18.654 1.00 29.80 182 GLY A C 1
ATOM 1308 O O . GLY A 1 182 ? 54.665 -16.772 -18.592 1.00 29.80 182 GLY A O 1
ATOM 1309 N N . ASP A 1 183 ? 56.826 -17.142 -18.076 1.00 34.88 183 ASP A N 1
ATOM 1310 C CA . ASP A 1 183 ? 57.226 -15.870 -17.469 1.00 34.88 183 ASP A CA 1
ATOM 1311 C C . ASP A 1 183 ? 57.178 -14.716 -18.493 1.00 34.88 183 ASP A C 1
ATOM 1313 O O . ASP A 1 183 ? 57.704 -14.880 -19.595 1.00 34.88 183 ASP A O 1
ATOM 1317 N N . MET A 1 184 ? 56.578 -13.567 -18.144 1.00 35.09 184 MET A N 1
ATOM 1318 C CA . MET A 1 184 ? 56.940 -12.247 -18.692 1.00 35.09 184 MET A CA 1
ATOM 1319 C C . MET A 1 184 ? 56.318 -11.092 -17.880 1.00 35.09 184 MET A C 1
ATOM 1321 O O . MET A 1 184 ? 55.140 -10.780 -18.002 1.00 35.09 184 MET A O 1
ATOM 1325 N N . GLY A 1 185 ? 57.161 -10.445 -17.071 1.00 30.83 185 GLY A N 1
ATOM 1326 C CA . GLY A 1 185 ? 57.411 -8.995 -17.093 1.00 30.83 185 GLY A CA 1
ATOM 1327 C C . GLY A 1 185 ? 56.264 -7.985 -16.904 1.00 30.83 185 GLY A C 1
ATOM 1328 O O . GLY A 1 185 ? 55.541 -7.680 -17.839 1.00 30.83 185 GLY A O 1
ATOM 1329 N N . GLY A 1 186 ? 56.275 -7.332 -15.734 1.00 29.64 186 GLY A N 1
ATOM 1330 C CA . GLY A 1 186 ? 56.336 -5.868 -15.557 1.00 29.64 186 GLY A CA 1
ATOM 1331 C C . GLY A 1 186 ? 55.270 -4.960 -16.188 1.00 29.64 186 GLY A C 1
ATOM 1332 O O . GLY A 1 186 ? 55.257 -4.746 -17.395 1.00 29.64 186 GLY A O 1
ATOM 1333 N N . GLY A 1 187 ? 54.518 -4.256 -15.335 1.00 28.73 187 GLY A N 1
ATOM 1334 C CA . GLY A 1 187 ? 53.817 -3.027 -15.715 1.00 28.73 187 GLY A CA 1
ATOM 1335 C C . GLY A 1 187 ? 52.729 -2.622 -14.726 1.00 28.73 187 GLY A C 1
ATOM 1336 O O . GLY A 1 187 ? 51.677 -3.248 -14.681 1.00 28.73 187 GLY A O 1
ATOM 1337 N N . ASP A 1 188 ? 52.988 -1.560 -13.961 1.00 36.12 188 ASP A N 1
ATOM 1338 C CA . ASP A 1 188 ? 51.981 -0.780 -13.242 1.00 36.12 188 ASP A CA 1
ATOM 1339 C C . ASP A 1 188 ? 50.818 -0.389 -14.168 1.00 36.12 188 ASP A C 1
ATOM 1341 O O . ASP A 1 188 ? 51.012 0.311 -15.165 1.00 36.12 188 ASP A O 1
ATOM 1345 N N . ALA A 1 189 ? 49.600 -0.774 -13.800 1.00 34.47 189 ALA A N 1
ATOM 1346 C CA . ALA A 1 189 ? 48.379 -0.132 -14.267 1.00 34.47 189 ALA A CA 1
ATOM 1347 C C . ALA A 1 189 ? 47.333 -0.233 -13.156 1.00 34.47 189 ALA A C 1
ATOM 1349 O O . ALA A 1 189 ? 46.801 -1.302 -12.864 1.00 34.47 189 ALA A O 1
ATOM 1350 N N . GLY A 1 190 ? 47.110 0.902 -12.495 1.00 30.88 190 GLY A N 1
ATOM 1351 C CA . GLY A 1 190 ? 46.104 1.059 -11.459 1.00 30.88 190 GLY A CA 1
ATOM 1352 C C . GLY A 1 190 ? 44.679 0.852 -11.966 1.00 30.88 190 GLY A C 1
ATOM 1353 O O . GLY A 1 190 ? 44.402 0.870 -13.164 1.00 30.88 190 GLY A O 1
ATOM 1354 N N . GLY A 1 191 ? 43.768 0.711 -11.012 1.00 28.61 191 GLY A N 1
ATOM 1355 C CA . GLY A 1 191 ? 42.342 0.633 -11.283 1.00 28.61 191 GLY A CA 1
ATOM 1356 C C . GLY A 1 191 ? 41.657 -0.251 -10.265 1.00 28.61 191 GLY A C 1
ATOM 1357 O O . GLY A 1 191 ? 41.471 -1.438 -10.491 1.00 28.61 191 GLY A O 1
ATOM 1358 N N . ASP A 1 192 ? 41.328 0.364 -9.139 1.00 33.88 192 ASP A N 1
ATOM 1359 C CA . ASP A 1 192 ? 40.390 -0.107 -8.131 1.00 33.88 192 ASP A CA 1
ATOM 1360 C C . ASP A 1 192 ? 39.147 -0.744 -8.792 1.00 33.88 192 ASP A C 1
ATOM 1362 O O . ASP A 1 192 ? 38.366 -0.065 -9.460 1.00 33.88 192 ASP A O 1
ATOM 1366 N N . MET A 1 193 ? 38.994 -2.062 -8.658 1.00 36.88 193 MET A N 1
ATOM 1367 C CA . MET A 1 193 ? 37.732 -2.768 -8.893 1.00 36.88 193 MET A CA 1
ATOM 1368 C C . MET A 1 193 ? 37.261 -3.371 -7.563 1.00 36.88 193 MET A C 1
ATOM 1370 O O . MET A 1 193 ? 37.094 -4.581 -7.430 1.00 36.88 193 MET A O 1
ATOM 1374 N N . GLY A 1 194 ? 37.058 -2.521 -6.552 1.00 32.06 194 GLY A N 1
ATOM 1375 C CA . GLY A 1 194 ? 35.990 -2.740 -5.575 1.00 32.06 194 GLY A CA 1
ATOM 1376 C C . GLY A 1 194 ? 34.654 -2.520 -6.292 1.00 32.06 194 GLY A C 1
ATOM 1377 O O . GLY A 1 194 ? 34.493 -1.562 -7.035 1.00 32.06 194 GLY A O 1
ATOM 1378 N N . GLY A 1 195 ? 33.688 -3.422 -6.245 1.00 30.09 195 GLY A N 1
ATOM 1379 C CA . GLY A 1 195 ? 33.077 -3.957 -5.036 1.00 30.09 195 GLY A CA 1
ATOM 1380 C C . GLY A 1 195 ? 31.598 -3.596 -5.162 1.00 30.09 195 GLY A C 1
ATOM 1381 O O . GLY A 1 195 ? 31.265 -2.426 -5.312 1.00 30.09 195 GLY A O 1
ATOM 1382 N N . GLY A 1 196 ? 30.737 -4.607 -5.264 1.00 31.95 196 GLY A N 1
ATOM 1383 C CA . GLY A 1 196 ? 29.338 -4.433 -5.641 1.00 31.95 196 GLY A CA 1
ATOM 1384 C C . GLY A 1 196 ? 28.540 -3.554 -4.682 1.00 31.95 196 GLY A C 1
ATOM 1385 O O . GLY A 1 196 ? 28.718 -3.640 -3.474 1.00 31.95 196 GLY A O 1
ATOM 1386 N N . ASP A 1 197 ? 27.612 -2.783 -5.246 1.00 36.62 197 ASP A N 1
ATOM 1387 C CA . ASP A 1 197 ? 26.397 -2.352 -4.562 1.00 36.62 197 ASP A CA 1
ATOM 1388 C C . ASP A 1 197 ? 25.361 -1.914 -5.614 1.00 36.62 197 ASP A C 1
ATOM 1390 O O . ASP A 1 197 ? 25.417 -0.813 -6.155 1.00 36.62 197 ASP A O 1
ATOM 1394 N N . TYR A 1 198 ? 24.439 -2.807 -5.979 1.00 42.47 198 TYR A N 1
ATOM 1395 C CA . TYR A 1 198 ? 23.229 -2.432 -6.725 1.00 42.47 198 TYR A CA 1
ATOM 1396 C C . TYR A 1 198 ? 22.006 -2.813 -5.895 1.00 42.47 198 TYR A C 1
ATOM 1398 O O . TYR A 1 198 ? 21.106 -3.521 -6.342 1.00 42.47 198 TYR A O 1
ATOM 1406 N N . GLY A 1 199 ? 22.012 -2.358 -4.644 1.00 39.19 199 GLY A N 1
ATOM 1407 C CA . GLY A 1 199 ? 20.880 -2.404 -3.736 1.00 39.19 199 GLY A CA 1
ATOM 1408 C C . GLY A 1 199 ? 20.643 -1.023 -3.143 1.00 39.19 199 GLY A C 1
ATOM 1409 O O . GLY A 1 199 ? 21.098 -0.738 -2.046 1.00 39.19 199 GLY A O 1
ATOM 1410 N N . GLY A 1 200 ? 19.910 -0.155 -3.843 1.00 33.31 200 GLY A N 1
ATOM 1411 C CA . GLY A 1 200 ? 19.490 1.110 -3.242 1.00 33.31 200 GLY A CA 1
ATOM 1412 C C . GLY A 1 200 ? 19.004 2.161 -4.229 1.00 33.31 200 GLY A C 1
ATOM 1413 O O . GLY A 1 200 ? 19.791 2.731 -4.969 1.00 33.31 200 GLY A O 1
ATOM 1414 N N . GLY A 1 201 ? 17.702 2.444 -4.176 1.00 33.88 201 GLY A N 1
ATOM 1415 C CA . GLY A 1 201 ? 17.142 3.764 -4.466 1.00 33.88 201 GLY A CA 1
ATOM 1416 C C . GLY A 1 201 ? 17.194 4.256 -5.913 1.00 33.88 201 GLY A C 1
ATOM 1417 O O . GLY A 1 201 ? 18.056 5.049 -6.270 1.00 33.88 201 GLY A O 1
ATOM 1418 N N . PHE A 1 202 ? 16.135 3.992 -6.686 1.00 39.56 202 PHE A N 1
ATOM 1419 C CA . PHE A 1 202 ? 15.676 4.984 -7.671 1.00 39.56 202 PHE A CA 1
ATOM 1420 C C . PHE A 1 202 ? 14.956 6.114 -6.920 1.00 39.56 202 PHE A C 1
ATOM 1422 O O . PHE A 1 202 ? 13.742 6.277 -6.999 1.00 39.56 202 PHE A O 1
ATOM 1429 N N . GLY A 1 203 ? 15.724 6.826 -6.098 1.00 44.06 203 GLY A N 1
ATOM 1430 C CA . GLY A 1 203 ? 15.317 8.020 -5.379 1.00 44.06 203 GLY A CA 1
ATOM 1431 C C . GLY A 1 203 ? 15.836 9.244 -6.109 1.00 44.06 203 GLY A C 1
ATOM 1432 O O . GLY A 1 203 ? 16.779 9.862 -5.642 1.00 44.06 203 GLY A O 1
ATOM 1433 N N . ASP A 1 204 ? 15.239 9.563 -7.253 1.00 49.97 204 ASP A N 1
ATOM 1434 C CA . ASP A 1 204 ? 15.194 10.922 -7.790 1.00 49.97 204 ASP A CA 1
ATOM 1435 C C . ASP A 1 204 ? 14.158 10.954 -8.913 1.00 49.97 204 ASP A C 1
ATOM 1437 O O . ASP A 1 204 ? 14.370 10.327 -9.939 1.00 49.97 204 ASP A O 1
ATOM 1441 N N . PHE A 1 205 ? 12.996 11.556 -8.654 1.00 44.34 205 PHE A N 1
ATOM 1442 C CA . PHE A 1 205 ? 12.198 12.371 -9.583 1.00 44.34 205 PHE A CA 1
ATOM 1443 C C . PHE A 1 205 ? 10.966 12.854 -8.811 1.00 44.34 205 PHE A C 1
ATOM 1445 O O . PHE A 1 205 ? 9.852 12.352 -8.944 1.00 44.34 205 PHE A O 1
ATOM 1452 N N . GLY A 1 206 ? 11.207 13.825 -7.934 1.00 37.44 206 GLY A N 1
ATOM 1453 C CA . GLY A 1 206 ? 10.182 14.449 -7.102 1.00 37.44 206 GLY A CA 1
ATOM 1454 C C . GLY A 1 206 ? 10.618 15.812 -6.573 1.00 37.44 206 GLY A C 1
ATOM 1455 O O . GLY A 1 206 ? 10.366 16.124 -5.416 1.00 37.44 206 GLY A O 1
ATOM 1456 N N . GLY A 1 207 ? 11.314 16.600 -7.395 1.00 37.03 207 GLY A N 1
ATOM 1457 C CA . GLY A 1 207 ? 11.683 17.983 -7.100 1.00 37.03 207 GLY A CA 1
ATOM 1458 C C . GLY A 1 207 ? 11.195 18.903 -8.213 1.00 37.03 207 GLY A C 1
ATOM 1459 O O . GLY A 1 207 ? 11.872 19.065 -9.220 1.00 37.03 207 GLY A O 1
ATOM 1460 N N . GLY A 1 208 ? 10.005 19.480 -8.040 1.00 32.00 208 GLY A N 1
ATOM 1461 C CA . GLY A 1 208 ? 9.395 20.404 -8.999 1.00 32.00 208 GLY A CA 1
ATOM 1462 C C . GLY A 1 208 ? 8.170 21.096 -8.409 1.00 32.00 208 GLY A C 1
ATOM 1463 O O . GLY A 1 208 ? 7.044 20.860 -8.837 1.00 32.00 208 GLY A O 1
ATOM 1464 N N . ASN A 1 209 ? 8.392 21.922 -7.388 1.00 41.00 209 ASN A N 1
ATOM 1465 C CA . ASN A 1 209 ? 7.385 22.746 -6.716 1.00 41.00 209 ASN A CA 1
ATOM 1466 C C . ASN A 1 209 ? 7.071 24.054 -7.485 1.00 41.00 209 ASN A C 1
ATOM 1468 O O . ASN A 1 209 ? 7.062 25.125 -6.887 1.00 41.00 209 ASN A O 1
ATOM 1472 N N . ASP A 1 210 ? 6.748 24.000 -8.780 1.00 49.34 210 ASP A N 1
ATOM 1473 C CA . ASP A 1 210 ? 6.480 25.218 -9.578 1.00 49.34 210 ASP A CA 1
ATOM 1474 C C . ASP A 1 210 ? 4.993 25.480 -9.881 1.00 49.34 210 ASP A C 1
ATOM 1476 O O . ASP A 1 210 ? 4.631 26.018 -10.924 1.00 49.34 210 ASP A O 1
ATOM 1480 N N . PHE A 1 211 ? 4.106 25.183 -8.928 1.00 44.38 211 PHE A N 1
ATOM 1481 C CA . PHE A 1 211 ? 2.748 25.745 -8.915 1.00 44.38 211 PHE A CA 1
ATOM 1482 C C . PHE A 1 211 ? 2.470 26.425 -7.576 1.00 44.38 211 PHE A C 1
ATOM 1484 O O . PHE A 1 211 ? 1.788 25.895 -6.703 1.00 44.38 211 PHE A O 1
ATOM 1491 N N . GLY A 1 212 ? 3.033 27.621 -7.416 1.00 40.06 212 GLY A N 1
ATOM 1492 C CA . GLY A 1 212 ? 2.875 28.423 -6.204 1.00 40.06 212 GLY A CA 1
ATOM 1493 C C . GLY A 1 212 ? 3.320 29.876 -6.350 1.00 40.06 212 GLY A C 1
ATOM 1494 O O . GLY A 1 212 ? 3.847 30.439 -5.401 1.00 40.06 212 GLY A O 1
ATOM 1495 N N . GLY A 1 213 ? 3.148 30.483 -7.528 1.00 35.81 213 GLY A N 1
ATOM 1496 C CA . GLY A 1 213 ? 3.323 31.923 -7.727 1.00 35.81 213 GLY A CA 1
ATOM 1497 C C . GLY A 1 213 ? 1.962 32.605 -7.800 1.00 35.81 213 GLY A C 1
ATOM 1498 O O . GLY A 1 213 ? 1.304 32.545 -8.835 1.00 35.81 213 GLY A O 1
ATOM 1499 N N . GLY A 1 214 ? 1.524 33.209 -6.695 1.00 38.16 214 GLY A N 1
ATOM 1500 C CA . GLY A 1 214 ? 0.288 33.984 -6.623 1.00 38.16 214 GLY A CA 1
ATOM 1501 C C . GLY A 1 214 ? 0.309 35.157 -7.601 1.00 38.16 214 GLY A C 1
ATOM 1502 O O . GLY A 1 214 ? 1.084 36.095 -7.441 1.00 38.16 214 GLY A O 1
ATOM 1503 N N . GLY A 1 215 ? -0.544 35.093 -8.622 1.00 35.16 215 GLY A N 1
ATOM 1504 C CA . GLY A 1 215 ? -0.865 36.233 -9.468 1.00 35.16 215 GLY A CA 1
ATOM 1505 C C . GLY A 1 215 ? -1.907 37.106 -8.780 1.00 35.16 215 GLY A C 1
ATOM 1506 O O . GLY A 1 215 ? -3.103 36.851 -8.909 1.00 35.16 215 GLY A O 1
ATOM 1507 N N . ASP A 1 216 ? -1.450 38.134 -8.067 1.00 46.00 216 ASP A N 1
ATOM 1508 C CA . ASP A 1 216 ? -2.274 39.284 -7.700 1.00 46.00 216 ASP A CA 1
ATOM 1509 C C . ASP A 1 216 ? -2.627 40.064 -8.977 1.00 46.00 216 ASP A C 1
ATOM 1511 O O . ASP A 1 216 ? -1.851 40.878 -9.473 1.00 46.00 216 ASP A O 1
ATOM 1515 N N . PHE A 1 217 ? -3.817 39.817 -9.522 1.00 48.59 217 PHE A N 1
ATOM 1516 C CA . PHE A 1 217 ? -4.473 40.734 -10.455 1.00 48.59 217 PHE A CA 1
ATOM 1517 C C . PHE A 1 217 ? -5.788 41.203 -9.839 1.00 48.59 217 PHE A C 1
ATOM 1519 O O . PHE A 1 217 ? -6.876 40.745 -10.183 1.00 48.59 217 PHE A O 1
ATOM 1526 N N . GLY A 1 218 ? -5.664 42.136 -8.900 1.00 39.50 218 GLY A N 1
ATOM 1527 C CA . GLY A 1 218 ? -6.781 42.855 -8.305 1.00 39.50 218 GLY A CA 1
ATOM 1528 C C . GLY A 1 218 ? -6.318 44.201 -7.762 1.00 39.50 218 GLY A C 1
ATOM 1529 O O . GLY A 1 218 ? -5.789 44.271 -6.662 1.00 39.50 218 GLY A O 1
ATOM 1530 N N . GLY A 1 219 ? -6.525 45.275 -8.524 1.00 37.94 219 GLY A N 1
ATOM 1531 C CA . GLY A 1 219 ? -6.276 46.639 -8.051 1.00 37.94 219 GLY A CA 1
ATOM 1532 C C . GLY A 1 219 ? -6.178 47.632 -9.200 1.00 37.94 219 GLY A C 1
ATOM 1533 O O . GLY A 1 219 ? -5.134 47.746 -9.829 1.00 37.94 219 GLY A O 1
ATOM 1534 N N . GLY A 1 220 ? -7.288 48.300 -9.514 1.00 38.19 220 GLY A N 1
ATOM 1535 C CA . GLY A 1 220 ? -7.349 49.292 -10.582 1.00 38.19 220 GLY A CA 1
ATOM 1536 C C . GLY A 1 220 ? -6.689 50.621 -10.227 1.00 38.19 220 GLY A C 1
ATOM 1537 O O . GLY A 1 220 ? -6.658 51.005 -9.065 1.00 38.19 220 GLY A O 1
ATOM 1538 N N . ASP A 1 221 ? -6.250 51.334 -11.263 1.00 46.41 221 ASP A N 1
ATOM 1539 C CA . ASP A 1 221 ? -6.396 52.785 -11.388 1.00 46.41 221 ASP A CA 1
ATOM 1540 C C . ASP A 1 221 ? -6.215 53.149 -12.875 1.00 46.41 221 ASP A C 1
ATOM 1542 O O . ASP A 1 221 ? -5.145 52.946 -13.447 1.00 46.41 221 ASP A O 1
ATOM 1546 N N . PHE A 1 222 ? -7.274 53.619 -13.537 1.00 47.78 222 PHE A N 1
ATOM 1547 C CA . PHE A 1 222 ? -7.168 54.290 -14.836 1.00 47.78 222 PHE A CA 1
ATOM 1548 C C . PHE A 1 222 ? -7.557 55.749 -14.618 1.00 47.78 222 PHE A C 1
ATOM 1550 O O . PHE A 1 222 ? -8.722 56.129 -14.745 1.00 47.78 222 PHE A O 1
ATOM 1557 N N . GLY A 1 223 ? -6.553 56.556 -14.289 1.00 41.94 223 GLY A N 1
ATOM 1558 C CA . GLY A 1 223 ? -6.623 58.007 -14.259 1.00 41.94 223 GLY A CA 1
ATOM 1559 C C . GLY A 1 223 ? -5.389 58.614 -14.927 1.00 41.94 223 GLY A C 1
ATOM 1560 O O . GLY A 1 223 ? -4.266 58.322 -14.531 1.00 41.94 223 GLY A O 1
ATOM 1561 N N . GLY A 1 224 ? -5.620 59.488 -15.912 1.00 45.53 224 GLY A N 1
ATOM 1562 C CA . GLY A 1 224 ? -4.643 60.462 -16.415 1.00 45.53 224 GLY A CA 1
ATOM 1563 C C . GLY A 1 224 ? -3.916 60.077 -17.703 1.00 45.53 224 GLY A C 1
ATOM 1564 O O . GLY A 1 224 ? -2.885 59.416 -17.652 1.00 45.53 224 GLY A O 1
ATOM 1565 N N . PHE A 1 225 ? -4.454 60.495 -18.853 1.00 43.62 225 PHE A N 1
ATOM 1566 C CA . PHE A 1 225 ? -3.966 61.583 -19.727 1.00 43.62 225 PHE A CA 1
ATOM 1567 C C . PHE A 1 225 ? -4.693 61.520 -21.076 1.00 43.62 225 PHE A C 1
ATOM 1569 O O . PHE A 1 225 ? -4.702 60.439 -21.702 1.00 43.62 225 PHE A O 1
#

pLDDT: mean 77.8, std 26.64, range [28.17, 98.69]

Sequence (225 aa):
PPAAKQALADAAERHTAAGSQIDQATSPAQARLAKQTAIEGLYYIRAARTAMGMDPGPAIPELDGQKSAGQVTENREIDFEGRTVQASPAPSPTTPNYYPGGRVAGRPVPAGWYSEPWWKPALVAGAWGVGSMFLFSALFSGMAGVNYDAAAFENGVGDGTDAGALDAGDYGDGGYGDGGGGDMGGGDAGGDMGGGDYGGGFGDFGGGNDFGGGGDFGGGDFGGF

Secondary structure (DSSP, 8-state):
-HHHHHHHHHHHHHHHHHHHHHHT--SHHHHHHHHHHHHHHHHHHHHHHHHTTS---SPPPPPTTHHHH-B--S-EEEEETTEEEEEESS--SS--EEE--EEETTEEE-BEEESS-TTHHHHHHSS--TTHHHHHHHHHTT-TT--S-HHHHHTT---TTTT----S--S----------------------------S-------------------------

Radius of gyration: 25.19 Å; chains: 1; bounding box: 77×90×43 Å

Foldseek 3Di:
DLLLVQLLVLLVVLVVVLVVQCVPDPDPVSPVVSVLSNLQSLVSQLRSCQLVVHDSDDDGDDHAAQQLLFAFDAWDWDQDPNDIKIWHQGDDPQFSDFDSWHDQLLFTHHGTTISDPQRVVCNQVSDDDPCVLVVCQRHPPPGPRGPDHSVCRVVSNSDPPVVDPPVVDPDDDPDDDDDDDDDDDDDDDDDDPDDDDPPDDPNDDDDDPPPDDDDPPDDDDDDDD